Protein AF-U4UFH9-F1 (afdb_monomer)

Mean predicted aligned error: 17.66 Å

Sequence (196 aa):
MSTKTNSIDARQELADLVKRKAEIGETLANLERQIYAFEGSYLEDTQLYGNIIRGWDRYLSSNKTTNSKADKRNRKFKEAERLFSKSSITSMAAVSGIVDQTQDKKEEQELLKKYETNSDKKIEVLQKFMIEQKQELKEFDMKLVLELDRKVTNQQDILEQAGVPGFYRTSNPLEIKVQMHLLDFLLRLSQMQMPV

pLDDT: mean 78.97, std 15.92, range [44.03, 97.0]

Structure (mmCIF, N/CA/C/O backbone):
data_AF-U4UFH9-F1
#
_entry.id   AF-U4UFH9-F1
#
loop_
_atom_site.group_PDB
_atom_site.id
_atom_site.type_symbol
_atom_site.label_atom_id
_atom_site.label_alt_id
_atom_site.label_comp_id
_atom_site.label_asym_id
_atom_site.label_entity_id
_atom_site.label_seq_id
_atom_site.pdbx_PDB_ins_code
_atom_site.Cartn_x
_atom_site.Cartn_y
_atom_site.Cartn_z
_atom_site.occupancy
_atom_site.B_iso_or_equiv
_atom_site.auth_seq_id
_atom_site.auth_comp_id
_atom_site.auth_asym_id
_atom_site.auth_atom_id
_atom_site.pdbx_PDB_model_num
ATOM 1 N N . MET A 1 1 ? -18.199 9.042 52.044 1.00 45.31 1 MET A N 1
ATOM 2 C CA . MET A 1 1 ? -18.542 9.883 50.872 1.00 45.31 1 MET A CA 1
ATOM 3 C C . MET A 1 1 ? -17.550 9.732 49.699 1.00 45.31 1 MET A C 1
ATOM 5 O O . MET A 1 1 ? -17.465 10.630 48.878 1.00 45.31 1 MET A O 1
ATOM 9 N N . SER A 1 2 ? -16.844 8.598 49.547 1.00 52.72 2 SER A N 1
ATOM 10 C CA . SER A 1 2 ? -15.715 8.491 48.594 1.00 52.72 2 SER A CA 1
ATOM 11 C C . SER A 1 2 ? -16.058 7.937 47.200 1.00 52.72 2 SER A C 1
ATOM 13 O O . SER A 1 2 ? -15.210 7.936 46.320 1.00 52.72 2 SER A O 1
ATOM 15 N N . THR A 1 3 ? -17.277 7.436 46.981 1.00 51.19 3 THR A N 1
ATOM 16 C CA . THR A 1 3 ? -17.655 6.737 45.736 1.00 51.19 3 THR A CA 1
ATOM 17 C C . THR A 1 3 ? -18.202 7.661 44.645 1.00 51.19 3 THR A C 1
ATOM 19 O O . THR A 1 3 ? -18.139 7.323 43.467 1.00 51.19 3 THR A O 1
ATOM 22 N N . LYS A 1 4 ? -18.712 8.848 45.005 1.00 51.06 4 LYS A N 1
ATOM 23 C CA . LYS A 1 4 ? -19.277 9.799 44.031 1.00 51.06 4 LYS A CA 1
ATOM 24 C C . LYS A 1 4 ? -18.205 10.475 43.173 1.00 51.06 4 LYS A C 1
ATOM 26 O O . LYS A 1 4 ? -18.443 10.669 41.987 1.00 51.06 4 LYS A O 1
ATOM 31 N N . THR A 1 5 ? -17.034 10.775 43.731 1.00 54.56 5 THR A N 1
ATOM 32 C CA . THR A 1 5 ? -15.923 11.425 43.015 1.00 54.56 5 THR A CA 1
ATOM 33 C C . THR A 1 5 ? -15.330 10.524 41.928 1.00 54.56 5 THR A C 1
ATOM 35 O O . THR A 1 5 ? -15.257 10.959 40.785 1.00 54.56 5 THR A O 1
ATOM 38 N N . ASN A 1 6 ? -15.062 9.243 42.219 1.00 56.78 6 ASN A N 1
ATOM 39 C CA . ASN A 1 6 ? -14.589 8.278 41.208 1.00 56.78 6 ASN A CA 1
ATOM 40 C C . ASN A 1 6 ? -15.608 8.037 40.080 1.00 56.78 6 ASN A C 1
ATOM 42 O O . ASN A 1 6 ? -15.231 7.795 38.939 1.00 56.78 6 ASN A O 1
ATOM 46 N N . SER A 1 7 ? -16.911 8.108 40.377 1.00 54.97 7 SER A N 1
ATOM 47 C CA . SER A 1 7 ? -17.955 7.913 39.359 1.00 54.97 7 SER A CA 1
ATOM 48 C C . SER A 1 7 ? -18.086 9.085 38.380 1.00 54.97 7 SER A C 1
ATOM 50 O O . SER A 1 7 ? -18.519 8.889 37.247 1.00 54.97 7 SER A O 1
ATOM 52 N N . ILE A 1 8 ? -17.743 10.300 38.821 1.00 62.34 8 ILE A N 1
ATOM 53 C CA . ILE A 1 8 ? -17.760 11.505 37.983 1.00 62.34 8 ILE A CA 1
ATOM 54 C C . ILE A 1 8 ? -16.547 11.489 37.050 1.00 62.34 8 ILE A C 1
ATOM 56 O O . ILE A 1 8 ? -16.702 11.770 35.866 1.00 62.34 8 ILE A O 1
ATOM 60 N N . ASP A 1 9 ? -15.391 11.065 37.563 1.00 72.12 9 ASP A N 1
ATOM 61 C CA . ASP A 1 9 ? -14.153 10.912 36.793 1.00 72.12 9 ASP A CA 1
ATOM 62 C C . ASP A 1 9 ? -14.314 9.874 35.666 1.00 72.12 9 ASP A C 1
ATOM 64 O O . ASP A 1 9 ? -14.110 1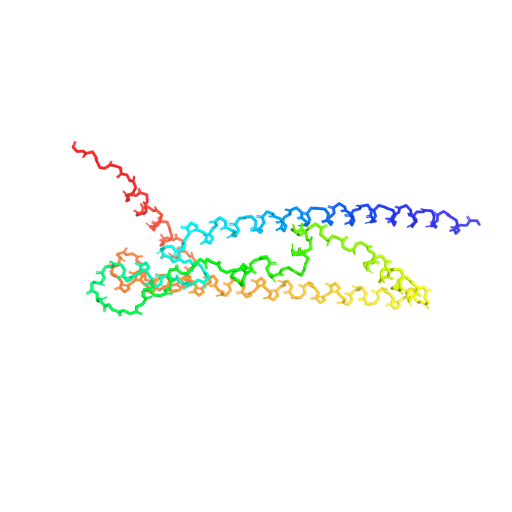0.178 34.495 1.00 72.12 9 ASP A O 1
ATOM 68 N N . ALA A 1 10 ? -14.878 8.699 35.979 1.00 73.56 10 ALA A N 1
ATOM 69 C CA . ALA A 1 10 ? -15.166 7.663 34.982 1.00 73.56 10 ALA A CA 1
ATOM 70 C C . ALA A 1 10 ? -16.202 8.090 33.920 1.00 73.56 10 ALA A C 1
ATOM 72 O O . ALA A 1 10 ? -16.158 7.632 32.779 1.00 73.56 10 ALA A O 1
ATOM 73 N N . ARG A 1 11 ? -17.162 8.960 34.272 1.00 73.06 11 ARG A N 1
ATOM 74 C CA . ARG A 1 11 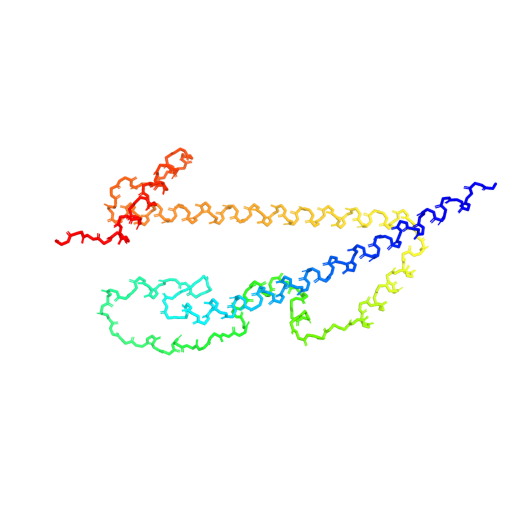? -18.133 9.514 33.308 1.00 73.06 11 ARG A CA 1
ATOM 75 C C . ARG A 1 11 ? -17.487 10.529 32.372 1.00 73.06 11 ARG A C 1
ATOM 77 O O . ARG A 1 11 ? -17.844 10.554 31.197 1.00 73.06 11 ARG A O 1
ATOM 84 N N . GLN A 1 12 ? -16.572 11.347 32.888 1.00 77.25 12 GLN A N 1
ATOM 85 C CA . GLN A 1 12 ? -15.826 12.312 32.088 1.00 77.25 12 GLN A CA 1
ATOM 86 C C . GLN A 1 12 ? -14.854 11.597 31.145 1.00 77.25 12 GLN A C 1
ATOM 88 O O . GLN A 1 12 ? -14.869 11.863 29.947 1.00 77.25 12 GLN A O 1
ATOM 93 N N . GLU A 1 13 ? -14.107 10.615 31.651 1.00 77.69 13 GLU A N 1
ATOM 94 C CA . GLU A 1 13 ? -13.218 9.776 30.843 1.00 77.69 13 GLU A CA 1
ATOM 95 C C . GLU A 1 13 ? -13.993 9.045 29.738 1.00 77.69 13 GLU A C 1
ATOM 97 O O . GLU A 1 13 ? -13.581 9.038 28.578 1.00 77.69 13 GLU A O 1
ATOM 102 N N . LEU A 1 14 ? -15.171 8.493 30.054 1.00 71.81 14 LEU A N 1
ATOM 103 C CA . LEU A 1 14 ? -16.033 7.872 29.050 1.00 71.81 14 LEU A CA 1
ATOM 104 C C . LEU A 1 14 ? -16.498 8.877 27.986 1.00 71.81 14 LEU A C 1
ATOM 106 O O . LEU A 1 14 ? -16.532 8.533 26.806 1.00 71.81 14 LEU A O 1
ATOM 110 N N . ALA A 1 15 ? -16.848 10.105 28.375 1.00 79.31 15 ALA A N 1
ATOM 111 C CA . ALA A 1 15 ? -17.239 11.148 27.430 1.00 79.31 15 ALA A CA 1
ATOM 112 C C . ALA A 1 15 ? -16.083 11.518 26.484 1.00 79.31 15 ALA A C 1
ATOM 114 O O . ALA A 1 15 ? -16.295 11.638 25.274 1.00 79.31 15 ALA A O 1
ATOM 115 N N . ASP A 1 16 ? -14.863 11.615 27.009 1.00 82.88 16 ASP A N 1
ATOM 116 C CA . ASP A 1 16 ? -13.664 11.897 26.219 1.00 82.88 16 ASP A CA 1
ATOM 117 C C . ASP A 1 16 ? -13.326 10.733 25.272 1.00 82.88 16 ASP A C 1
ATOM 119 O O . ASP A 1 16 ? -13.009 10.956 24.100 1.00 82.88 16 ASP A O 1
ATOM 123 N N . LEU A 1 17 ? -13.478 9.483 25.726 1.00 80.25 17 LEU A N 1
ATOM 124 C CA . LEU A 1 17 ? -13.317 8.289 24.888 1.00 80.25 17 LEU A CA 1
ATOM 125 C C . LEU A 1 17 ? -14.363 8.218 23.770 1.00 80.25 17 LEU A C 1
ATOM 127 O O . LEU A 1 17 ? -14.018 7.896 22.633 1.00 80.25 17 LEU A O 1
ATOM 131 N N . VAL A 1 18 ? -15.626 8.548 24.053 1.00 81.81 18 VAL A N 1
ATOM 132 C CA . VAL A 1 18 ? -16.697 8.600 23.042 1.00 81.81 18 VAL A CA 1
ATOM 133 C C . VAL A 1 18 ? -16.413 9.688 22.010 1.00 81.81 18 VAL A C 1
ATOM 135 O O . VAL A 1 18 ? -16.551 9.445 20.810 1.00 81.81 18 VAL A O 1
ATOM 138 N N . LYS A 1 19 ? -15.962 10.865 22.452 1.00 86.56 19 LYS A N 1
ATOM 139 C CA . LYS A 1 19 ? -15.563 11.950 21.553 1.00 86.56 19 LYS A CA 1
ATOM 140 C C . LYS A 1 19 ? -14.402 11.522 20.654 1.00 86.56 19 LYS A C 1
ATOM 142 O O . LYS A 1 19 ? -14.484 11.673 19.438 1.00 86.56 19 LYS A O 1
ATOM 147 N N . ARG A 1 20 ? -13.367 10.902 21.226 1.00 85.56 20 ARG A N 1
ATOM 148 C CA . ARG A 1 20 ? -12.211 10.406 20.467 1.00 85.56 20 ARG A CA 1
ATOM 149 C C . ARG A 1 20 ? -12.593 9.292 19.488 1.00 85.56 20 ARG A C 1
ATOM 151 O O . ARG A 1 20 ? -12.091 9.273 18.370 1.00 85.56 20 ARG A O 1
ATOM 158 N N . LYS A 1 21 ? -13.506 8.389 19.868 1.00 84.94 21 LYS A N 1
ATOM 159 C CA . LYS A 1 21 ? -14.073 7.367 18.967 1.00 84.94 21 LYS A CA 1
ATOM 160 C C . LYS A 1 21 ? -14.768 8.024 17.771 1.00 84.94 21 LYS A C 1
ATOM 162 O O . LYS A 1 21 ? -14.568 7.576 16.646 1.00 84.94 21 LYS A O 1
ATOM 167 N N . ALA A 1 22 ? -15.547 9.083 18.000 1.00 81.62 22 ALA A N 1
ATOM 168 C CA . ALA A 1 22 ? -16.223 9.817 16.930 1.00 81.62 22 ALA A CA 1
ATOM 169 C C . ALA A 1 22 ? -15.226 10.495 15.972 1.00 81.62 22 ALA A C 1
ATOM 171 O O . ALA A 1 22 ? -15.347 10.337 14.760 1.00 81.62 22 ALA A O 1
ATOM 172 N N . GLU A 1 23 ? -14.201 11.167 16.506 1.00 89.25 23 GLU A N 1
ATOM 173 C CA . GLU A 1 23 ? -13.131 11.797 15.714 1.00 89.25 23 GLU A CA 1
ATOM 174 C C . GLU A 1 23 ? -12.362 10.766 14.866 1.00 89.25 23 GLU A C 1
ATOM 176 O O . GLU A 1 23 ? -12.107 10.974 13.677 1.00 89.25 23 GLU A O 1
ATOM 181 N N . ILE A 1 24 ? -12.026 9.610 15.448 1.00 89.38 24 ILE A N 1
ATOM 182 C CA . ILE A 1 24 ? -11.356 8.523 14.722 1.00 89.38 24 ILE A CA 1
ATOM 183 C C . ILE A 1 24 ? -12.276 7.943 13.639 1.00 89.38 24 ILE A C 1
ATOM 185 O O . ILE A 1 24 ? -11.825 7.704 12.523 1.00 89.38 24 ILE A O 1
ATOM 189 N N . GLY A 1 25 ? -13.568 7.768 13.923 1.00 86.75 25 GLY A N 1
ATOM 190 C CA . GLY A 1 25 ? -14.540 7.306 12.929 1.00 86.75 25 GLY A CA 1
ATOM 191 C C . GLY A 1 25 ? -14.649 8.249 11.727 1.00 86.75 25 GLY A C 1
ATOM 192 O O . GLY A 1 25 ? -14.690 7.799 10.583 1.00 86.75 25 GLY A O 1
ATOM 193 N N . GLU A 1 26 ? -14.626 9.561 11.963 1.00 87.44 26 GLU A N 1
ATOM 194 C CA . GLU A 1 26 ? -14.647 10.558 10.890 1.00 87.44 26 GLU A CA 1
ATOM 195 C C . GLU A 1 26 ? -13.358 10.547 10.058 1.00 87.44 26 GLU A C 1
ATOM 197 O O . GLU A 1 26 ? -13.410 10.573 8.824 1.00 87.44 26 GLU A O 1
ATOM 202 N N . THR A 1 27 ? -12.194 10.469 10.710 1.00 91.69 27 THR A N 1
ATOM 203 C CA . THR A 1 27 ? -10.905 10.387 10.002 1.00 91.69 27 THR A CA 1
ATOM 204 C C . THR A 1 27 ? -10.790 9.108 9.174 1.00 91.69 27 THR A C 1
ATOM 206 O O . THR A 1 27 ? -10.367 9.182 8.019 1.00 91.69 27 THR A O 1
ATOM 209 N N . LEU A 1 28 ? -11.247 7.966 9.697 1.00 88.62 28 LEU A N 1
ATOM 210 C CA . LEU A 1 28 ? -11.326 6.705 8.956 1.00 88.62 28 LEU A CA 1
ATOM 211 C C . LEU A 1 28 ? -12.206 6.848 7.709 1.00 88.62 28 LEU A C 1
ATOM 213 O O . LEU A 1 28 ? -11.745 6.572 6.604 1.00 88.62 28 LEU A O 1
ATOM 217 N N . ALA A 1 29 ? -13.428 7.365 7.858 1.00 87.19 29 ALA A N 1
ATOM 218 C CA . ALA A 1 29 ? -14.343 7.541 6.732 1.00 87.19 29 ALA A CA 1
ATOM 219 C C . ALA A 1 29 ? -13.774 8.487 5.655 1.00 87.19 29 ALA A C 1
ATOM 221 O O . ALA A 1 29 ? -13.992 8.288 4.458 1.00 87.19 29 ALA A O 1
ATOM 222 N N . ASN A 1 30 ? -13.025 9.519 6.059 1.00 90.69 30 ASN A N 1
ATOM 223 C CA . ASN A 1 30 ? -12.325 10.410 5.133 1.00 90.69 30 ASN A CA 1
ATOM 224 C C . ASN A 1 30 ? -11.230 9.681 4.344 1.00 90.69 30 ASN A C 1
ATOM 226 O O . ASN A 1 30 ? -11.158 9.841 3.125 1.00 90.69 30 ASN A O 1
ATOM 230 N N . LEU A 1 31 ? -10.404 8.873 5.012 1.00 94.38 31 LEU A N 1
ATOM 231 C CA . LEU A 1 31 ? -9.356 8.086 4.357 1.00 94.38 31 LEU A CA 1
ATOM 232 C C . LEU A 1 31 ? -9.943 7.054 3.393 1.00 94.38 31 LEU A C 1
ATOM 234 O O . LEU A 1 31 ? -9.470 6.929 2.269 1.00 94.38 31 LEU A O 1
ATOM 238 N N . GLU A 1 32 ? -11.010 6.365 3.784 1.00 91.44 32 GLU A N 1
ATOM 239 C CA . GLU A 1 32 ? -11.682 5.383 2.928 1.00 91.44 32 GLU A CA 1
ATOM 240 C C . GLU A 1 32 ? -12.248 6.014 1.653 1.00 91.44 32 GLU A C 1
ATOM 242 O O . GLU A 1 32 ? -12.088 5.456 0.565 1.00 91.44 32 GLU A O 1
ATOM 247 N N . ARG A 1 33 ? -12.840 7.213 1.753 1.00 92.81 33 ARG A N 1
ATOM 248 C CA . ARG A 1 33 ? -13.272 7.986 0.578 1.00 92.81 33 ARG A CA 1
ATOM 249 C C . ARG A 1 33 ? -12.102 8.361 -0.330 1.00 92.81 33 ARG A C 1
ATOM 251 O O . ARG A 1 33 ? -12.232 8.281 -1.551 1.00 92.81 33 ARG A O 1
ATOM 258 N N . GLN A 1 34 ? -10.970 8.760 0.248 1.00 96.31 34 GLN A N 1
ATOM 259 C CA . GLN A 1 34 ? -9.769 9.096 -0.520 1.00 96.31 34 GLN A CA 1
ATOM 260 C C . GLN A 1 34 ? -9.192 7.873 -1.234 1.00 96.31 34 GLN A C 1
ATOM 262 O O . GLN A 1 34 ? -8.900 7.958 -2.424 1.00 96.31 34 GLN A O 1
ATOM 267 N N . ILE A 1 35 ? -9.077 6.732 -0.546 1.00 95.44 35 ILE A N 1
ATOM 268 C CA . ILE A 1 35 ? -8.617 5.467 -1.136 1.00 95.44 35 ILE A CA 1
ATOM 269 C C . ILE A 1 35 ? -9.506 5.096 -2.323 1.00 95.44 35 ILE A C 1
ATOM 271 O O . ILE A 1 35 ? -8.993 4.846 -3.411 1.00 95.44 35 ILE A O 1
ATOM 275 N N . TYR A 1 36 ? -10.828 5.149 -2.153 1.00 94.31 36 TYR A N 1
ATOM 276 C CA . TYR A 1 36 ? -11.769 4.854 -3.230 1.00 94.31 36 TYR A CA 1
ATOM 277 C C . TYR A 1 36 ? -11.589 5.786 -4.440 1.00 94.31 36 TYR A C 1
ATOM 279 O O . TYR A 1 36 ? -11.595 5.337 -5.591 1.00 94.31 36 TYR A O 1
ATOM 287 N N . ALA A 1 37 ? -11.393 7.086 -4.209 1.00 93.50 37 ALA A N 1
ATOM 288 C CA . ALA A 1 37 ? -11.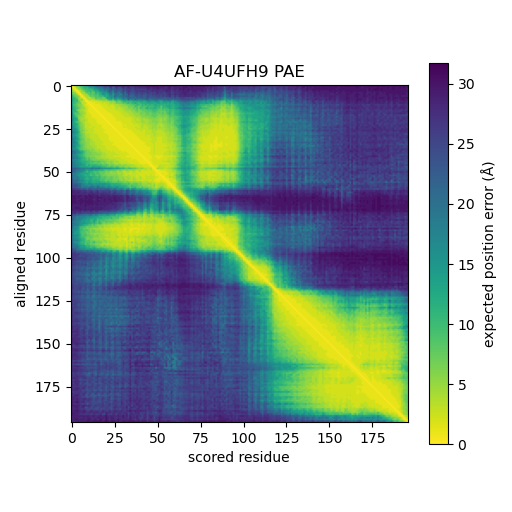141 8.046 -5.282 1.00 93.50 37 ALA A CA 1
ATOM 289 C C . ALA A 1 37 ? -9.817 7.758 -6.014 1.00 93.50 37 ALA A C 1
ATOM 291 O O . ALA A 1 37 ? -9.804 7.658 -7.244 1.00 93.50 37 ALA A O 1
ATOM 292 N N . PHE A 1 38 ? -8.724 7.556 -5.272 1.00 97.00 38 PHE A N 1
ATOM 293 C CA . PHE A 1 38 ? -7.404 7.277 -5.843 1.00 97.00 38 PHE A CA 1
ATOM 294 C C . PHE A 1 38 ? -7.355 5.954 -6.599 1.00 97.00 38 PHE A C 1
ATOM 296 O O . PHE A 1 38 ? -6.781 5.900 -7.684 1.00 97.00 38 PHE A O 1
ATOM 303 N N . GLU A 1 39 ? -7.995 4.905 -6.082 1.00 94.38 39 GLU A N 1
ATOM 304 C CA . GLU A 1 39 ? -8.122 3.637 -6.800 1.00 94.38 39 GLU A CA 1
ATOM 305 C C . GLU A 1 39 ? -8.824 3.810 -8.145 1.00 94.38 39 GLU A C 1
ATOM 307 O O . GLU A 1 39 ? -8.429 3.179 -9.121 1.00 94.38 39 GLU A O 1
ATOM 312 N N . GLY A 1 40 ? -9.844 4.672 -8.205 1.00 91.44 40 GLY A N 1
ATOM 313 C CA . GLY A 1 40 ? -10.564 4.957 -9.443 1.00 91.44 40 GLY A CA 1
ATOM 314 C C . GLY A 1 40 ? -9.640 5.551 -10.500 1.00 91.44 40 GLY A C 1
ATOM 315 O O . GLY A 1 40 ? -9.510 4.975 -11.578 1.00 91.44 40 GLY A O 1
ATOM 316 N N . SER A 1 41 ? -8.951 6.643 -10.149 1.00 93.38 41 SER A N 1
ATOM 317 C CA . SER A 1 41 ? -7.980 7.298 -11.040 1.00 93.38 41 SER A CA 1
ATOM 318 C C . SER A 1 41 ? -6.885 6.325 -11.464 1.00 93.38 41 SER A C 1
ATOM 320 O O . SER A 1 41 ? -6.636 6.146 -12.649 1.00 93.38 41 SER A O 1
ATOM 322 N N . TYR A 1 42 ? -6.282 5.614 -10.508 1.00 94.75 42 TYR A N 1
ATOM 323 C CA . TYR A 1 42 ? -5.195 4.689 -10.798 1.00 94.75 42 TYR A CA 1
ATOM 324 C C . TYR A 1 42 ? -5.621 3.580 -11.766 1.00 94.75 42 TYR A C 1
ATOM 326 O O . TYR A 1 42 ? -4.903 3.296 -12.724 1.00 94.75 42 TYR A O 1
ATOM 334 N N . LEU A 1 43 ? -6.777 2.943 -11.550 1.00 92.06 43 LEU A N 1
ATOM 335 C CA . LEU A 1 43 ? -7.253 1.866 -12.423 1.00 92.06 43 LEU A CA 1
ATOM 336 C C . LEU A 1 43 ? -7.637 2.365 -13.819 1.00 92.06 43 LEU A C 1
ATOM 338 O O . LEU A 1 43 ? -7.430 1.633 -14.789 1.00 92.06 43 LEU A O 1
ATOM 342 N N . GLU A 1 44 ? -8.169 3.582 -13.921 1.00 89.81 44 GLU A N 1
ATOM 343 C CA . GLU A 1 44 ? -8.497 4.229 -15.192 1.00 89.81 44 GLU A CA 1
ATOM 344 C C . GLU A 1 44 ? -7.230 4.568 -15.990 1.00 89.81 44 GLU A C 1
ATOM 346 O O . GLU A 1 44 ? -7.080 4.118 -17.131 1.00 89.81 44 GLU A O 1
ATOM 351 N N . ASP A 1 45 ? -6.271 5.249 -15.361 1.00 89.12 45 ASP A N 1
ATOM 352 C CA . ASP A 1 45 ? -5.040 5.731 -15.997 1.00 89.12 45 ASP A CA 1
ATOM 353 C C . ASP A 1 45 ? -4.114 4.582 -16.426 1.00 89.12 45 ASP A C 1
ATOM 355 O O . ASP A 1 45 ? -3.444 4.632 -17.462 1.00 89.12 45 ASP A O 1
ATOM 359 N N . THR A 1 46 ? -4.082 3.501 -15.644 1.00 87.81 46 THR A N 1
ATOM 360 C CA . THR A 1 46 ? -3.155 2.378 -15.862 1.00 87.81 46 THR A CA 1
ATOM 361 C C . THR A 1 46 ? -3.738 1.232 -16.687 1.00 87.81 46 THR A C 1
ATOM 363 O O . THR A 1 46 ? -3.032 0.262 -16.983 1.00 87.81 46 THR A O 1
ATOM 366 N N . GLN A 1 47 ? -5.001 1.326 -17.124 1.00 83.94 47 GLN A N 1
ATOM 367 C CA . GLN A 1 47 ? -5.690 0.243 -17.840 1.00 83.94 47 GLN A CA 1
ATOM 368 C C . GLN A 1 47 ? -4.918 -0.234 -19.085 1.00 83.94 47 GLN A C 1
ATOM 370 O O . GLN A 1 47 ? -4.970 -1.416 -19.443 1.00 83.94 47 GLN A O 1
ATOM 375 N N . LEU A 1 48 ? -4.213 0.676 -19.763 1.00 79.12 48 LEU A N 1
ATOM 376 C CA . LEU A 1 48 ? -3.566 0.395 -21.042 1.00 79.12 48 LEU A CA 1
ATOM 377 C C . LEU A 1 48 ? -2.209 -0.306 -20.911 1.00 79.12 48 LEU A C 1
ATOM 379 O O . LEU A 1 48 ? -1.894 -1.157 -21.741 1.00 79.12 48 LEU A O 1
ATOM 383 N N . TYR A 1 49 ? -1.424 -0.002 -19.886 1.00 78.06 49 TYR A N 1
ATOM 384 C CA . TYR A 1 49 ? -0.035 -0.467 -19.801 1.00 78.06 49 TYR A CA 1
ATOM 385 C C . TYR A 1 49 ? 0.121 -1.691 -18.888 1.00 78.06 49 TYR A C 1
ATOM 387 O O . TYR A 1 49 ? 1.081 -2.446 -19.022 1.00 78.06 49 TYR A O 1
ATOM 395 N N . GLY A 1 50 ? -0.870 -1.951 -18.033 1.00 84.25 50 GLY A N 1
ATOM 396 C CA . GLY A 1 50 ? -0.796 -2.947 -16.967 1.00 84.25 50 GLY A CA 1
ATOM 397 C C . GLY A 1 50 ? -0.763 -2.262 -15.605 1.00 84.25 50 GLY A C 1
ATOM 398 O O . GLY A 1 50 ? -0.474 -1.072 -15.511 1.00 84.25 50 GLY A O 1
ATOM 399 N N . ASN A 1 51 ? -1.122 -2.997 -14.556 1.00 88.88 51 ASN A N 1
ATOM 400 C CA . ASN A 1 51 ? -1.159 -2.473 -13.192 1.00 88.88 51 ASN A CA 1
ATOM 401 C C . ASN A 1 51 ? -1.085 -3.589 -12.152 1.00 88.88 51 ASN A C 1
ATOM 403 O O . ASN A 1 51 ? -1.064 -4.773 -12.487 1.00 88.88 51 ASN A O 1
ATOM 407 N N . ILE A 1 52 ? -1.064 -3.215 -10.873 1.00 88.75 52 ILE A N 1
ATOM 408 C CA . ILE A 1 52 ? -0.943 -4.175 -9.770 1.00 88.75 52 ILE A CA 1
ATOM 409 C C . ILE A 1 52 ? -2.091 -5.196 -9.703 1.00 88.75 52 ILE A C 1
ATOM 411 O O . ILE A 1 52 ? -1.881 -6.303 -9.220 1.00 88.75 52 ILE A O 1
ATOM 415 N N . ILE A 1 53 ? -3.275 -4.863 -10.231 1.00 88.12 53 ILE A N 1
ATOM 416 C CA . ILE A 1 53 ? -4.447 -5.748 -10.204 1.00 88.12 53 ILE A CA 1
ATOM 417 C C . ILE A 1 53 ? -4.438 -6.737 -11.374 1.00 88.12 53 ILE A C 1
ATOM 419 O O . ILE A 1 53 ? -4.770 -7.908 -11.202 1.00 88.12 53 ILE A O 1
ATOM 423 N N . ARG A 1 54 ? -4.071 -6.281 -12.577 1.00 85.25 54 ARG A N 1
ATOM 424 C CA . ARG A 1 54 ? -4.134 -7.084 -13.814 1.00 85.25 54 ARG A CA 1
ATOM 425 C C . ARG A 1 54 ? -2.786 -7.651 -14.266 1.00 85.25 54 ARG A C 1
ATOM 427 O O . ARG A 1 54 ? -2.765 -8.471 -15.179 1.00 85.25 54 ARG A O 1
ATOM 434 N N . GLY A 1 55 ? -1.688 -7.237 -13.639 1.00 84.56 55 GLY A N 1
ATOM 435 C CA . GLY A 1 55 ? -0.324 -7.596 -14.020 1.00 84.56 55 GLY A CA 1
ATOM 436 C C . GLY A 1 55 ? 0.284 -6.673 -15.081 1.00 84.56 55 GLY A C 1
ATOM 437 O O . GLY A 1 55 ? -0.376 -5.789 -15.633 1.00 84.56 55 GLY A O 1
ATOM 438 N N . TRP A 1 56 ? 1.572 -6.897 -15.362 1.00 86.12 56 TRP A N 1
ATOM 439 C CA . TRP A 1 56 ? 2.399 -6.089 -16.274 1.00 86.12 56 TRP A CA 1
ATOM 440 C C . TRP A 1 56 ? 2.759 -6.819 -17.575 1.00 86.12 56 TRP A C 1
ATOM 442 O O . TRP A 1 56 ? 3.569 -6.329 -18.358 1.00 86.12 56 TRP A O 1
ATOM 452 N N . ASP A 1 57 ? 2.147 -7.975 -17.851 1.00 75.94 57 ASP A N 1
ATOM 453 C CA . ASP A 1 57 ? 2.450 -8.782 -19.042 1.00 75.94 57 ASP A CA 1
ATOM 454 C C . ASP A 1 57 ? 2.282 -7.986 -20.344 1.00 75.94 57 ASP A C 1
ATOM 456 O O . ASP A 1 57 ? 3.017 -8.184 -21.311 1.00 75.94 57 ASP A O 1
ATOM 460 N N . ARG A 1 58 ? 1.339 -7.035 -20.368 1.00 71.62 58 ARG A N 1
ATOM 461 C CA . ARG A 1 58 ? 1.088 -6.167 -21.525 1.00 71.62 58 ARG A CA 1
ATOM 462 C C . ARG A 1 58 ? 2.223 -5.173 -21.774 1.00 71.62 58 ARG A C 1
ATOM 464 O O . ARG A 1 58 ? 2.581 -4.973 -22.932 1.00 71.62 58 ARG A O 1
ATOM 471 N N . TYR A 1 59 ? 2.817 -4.625 -20.715 1.00 72.62 59 TYR A N 1
ATOM 472 C CA . TYR A 1 59 ? 4.013 -3.790 -20.808 1.00 72.62 59 TYR A CA 1
ATOM 473 C C . TYR A 1 59 ? 5.183 -4.578 -21.419 1.00 72.62 59 TYR A C 1
ATOM 475 O O . TYR A 1 59 ? 5.846 -4.099 -22.335 1.00 72.62 59 TYR A O 1
ATOM 483 N N . LEU A 1 60 ? 5.367 -5.836 -20.999 1.00 68.12 60 LEU A N 1
ATOM 484 C CA . LEU A 1 60 ? 6.429 -6.721 -21.504 1.00 68.12 60 LEU A CA 1
ATOM 485 C C . LEU A 1 60 ? 6.197 -7.193 -22.951 1.00 68.12 60 LEU A C 1
ATOM 487 O O . LEU A 1 60 ? 7.146 -7.468 -23.685 1.00 68.12 60 LEU A O 1
ATOM 491 N N . SER A 1 61 ? 4.934 -7.293 -23.370 1.00 64.38 61 SER A N 1
ATOM 492 C CA . SER A 1 61 ? 4.546 -7.810 -24.690 1.00 64.38 61 SER A CA 1
ATOM 493 C C . SER A 1 61 ? 4.580 -6.756 -25.800 1.00 64.38 61 SER A C 1
ATOM 495 O O . SER A 1 61 ? 4.582 -7.124 -26.974 1.00 64.38 61 SER A O 1
ATOM 497 N N . SER A 1 62 ? 4.632 -5.461 -25.461 1.00 58.34 62 SER A N 1
ATOM 498 C CA . SER A 1 62 ? 4.585 -4.352 -26.431 1.00 58.34 62 SER A CA 1
ATOM 499 C C . SER A 1 62 ? 5.708 -4.386 -27.481 1.00 58.34 62 SER A C 1
ATOM 501 O O . SER A 1 62 ? 5.548 -3.799 -28.547 1.00 58.34 62 SER A O 1
ATOM 503 N N . ASN A 1 63 ? 6.809 -5.106 -27.228 1.00 57.00 63 ASN A N 1
ATOM 504 C CA . ASN A 1 63 ? 7.937 -5.235 -28.161 1.00 57.00 63 ASN A CA 1
ATOM 505 C C . ASN A 1 63 ? 7.917 -6.513 -29.022 1.00 57.00 63 ASN A C 1
ATOM 507 O O . ASN A 1 63 ? 8.801 -6.685 -29.861 1.00 57.00 63 ASN A O 1
ATOM 511 N N . LYS A 1 64 ? 6.943 -7.421 -28.857 1.00 56.91 64 LYS A N 1
ATOM 512 C CA . LYS A 1 64 ? 6.820 -8.625 -29.698 1.00 56.91 64 LYS A CA 1
ATOM 513 C C . LYS A 1 64 ? 5.565 -8.541 -30.557 1.00 56.91 64 LYS A C 1
ATOM 515 O O . LYS A 1 64 ? 4.452 -8.775 -30.093 1.00 56.91 64 LYS A O 1
ATOM 520 N N . THR A 1 65 ? 5.760 -8.257 -31.841 1.00 53.22 65 THR A N 1
ATOM 521 C CA . THR A 1 65 ? 4.747 -8.388 -32.892 1.00 53.22 65 THR A CA 1
ATOM 522 C C . THR A 1 65 ? 4.311 -9.848 -33.023 1.00 53.22 65 THR A C 1
ATOM 524 O O . THR A 1 65 ? 4.836 -10.606 -33.831 1.00 53.22 65 THR A O 1
ATOM 527 N N . THR A 1 66 ? 3.315 -10.268 -32.245 1.00 45.06 66 THR A N 1
ATOM 528 C CA . THR A 1 66 ? 2.548 -11.476 -32.566 1.00 45.06 66 THR A CA 1
ATOM 529 C C . THR A 1 66 ? 1.064 -11.208 -32.409 1.00 45.06 66 THR A C 1
ATOM 531 O O . THR A 1 66 ? 0.570 -10.694 -31.409 1.00 45.06 66 THR A O 1
ATOM 534 N N . ASN A 1 67 ? 0.382 -11.489 -33.505 1.00 47.84 67 ASN A N 1
ATOM 535 C CA . ASN A 1 67 ? -0.991 -11.146 -33.771 1.00 47.84 67 ASN A CA 1
ATOM 536 C C . ASN A 1 67 ? -1.939 -12.147 -33.086 1.00 47.84 67 ASN A C 1
ATOM 538 O O . ASN A 1 67 ? -1.608 -13.321 -32.945 1.00 47.84 67 ASN A O 1
ATOM 542 N N . SER A 1 68 ? -3.173 -11.689 -32.853 1.00 54.44 68 SER A N 1
ATOM 543 C CA . SER A 1 68 ? -4.417 -12.475 -32.743 1.00 54.44 68 SER A CA 1
ATOM 544 C C . SER A 1 68 ? -4.922 -12.940 -31.359 1.00 54.44 68 SER A C 1
ATOM 546 O O . SER A 1 68 ? -4.380 -13.824 -30.707 1.00 54.44 68 SER A O 1
ATOM 548 N N . LYS A 1 69 ? -6.126 -12.426 -31.035 1.00 46.34 69 LYS A N 1
ATOM 549 C CA . LYS A 1 69 ? -7.168 -12.928 -30.101 1.00 46.34 69 LYS A CA 1
ATOM 550 C C . LYS A 1 69 ? -7.148 -12.511 -28.622 1.00 46.34 69 LYS A C 1
ATOM 552 O O . LYS A 1 69 ? -8.054 -12.903 -27.891 1.00 46.34 69 LYS A O 1
ATOM 557 N N . ALA A 1 70 ? -6.241 -11.643 -28.179 1.00 50.25 70 ALA A N 1
ATOM 558 C CA . ALA A 1 70 ? -6.263 -11.114 -26.804 1.00 50.25 70 ALA A CA 1
ATOM 559 C C . ALA A 1 70 ? -7.106 -9.834 -26.605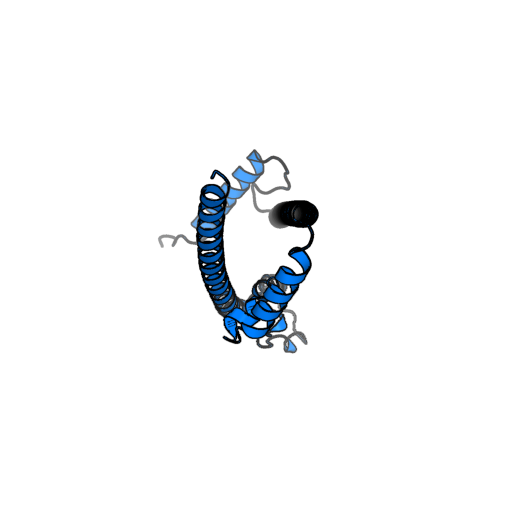 1.00 50.25 70 ALA A C 1
ATOM 561 O O . ALA A 1 70 ? -7.330 -9.434 -25.460 1.00 50.25 70 ALA A O 1
ATOM 562 N N . ASP A 1 71 ? -7.587 -9.222 -27.692 1.00 47.12 71 ASP A N 1
ATOM 563 C CA . ASP A 1 71 ? -8.111 -7.844 -27.724 1.00 47.12 71 ASP A CA 1
ATOM 564 C C . ASP A 1 71 ? -9.493 -7.644 -27.072 1.00 47.12 71 ASP A C 1
ATOM 566 O O . ASP A 1 71 ? -9.955 -6.527 -26.863 1.00 47.12 71 ASP A O 1
ATOM 570 N N . LYS A 1 72 ? -10.152 -8.723 -26.628 1.00 51.84 72 LYS A N 1
ATOM 571 C CA . LYS A 1 72 ? -11.401 -8.636 -25.842 1.00 51.84 72 LYS A CA 1
ATOM 572 C C . LYS A 1 72 ? -11.196 -8.140 -24.398 1.00 51.84 72 LYS A C 1
ATOM 574 O O . LYS A 1 72 ? -12.139 -8.155 -23.607 1.00 51.84 72 LYS A O 1
ATOM 579 N N . ARG A 1 73 ? -9.975 -7.740 -24.023 1.00 55.69 73 ARG A N 1
ATOM 580 C CA . ARG A 1 73 ? -9.582 -7.424 -22.638 1.00 55.69 73 ARG A CA 1
ATOM 581 C C . ARG A 1 73 ? -9.329 -5.946 -22.357 1.00 55.69 73 ARG A C 1
ATOM 583 O O . ARG A 1 73 ? -9.015 -5.617 -21.218 1.00 55.69 73 ARG A O 1
ATOM 590 N N . ASN A 1 74 ? -9.589 -5.046 -23.309 1.00 56.47 74 ASN A N 1
ATOM 591 C CA . ASN A 1 74 ? -9.680 -3.607 -23.027 1.00 56.47 74 ASN A CA 1
ATOM 592 C C . ASN A 1 74 ? -11.022 -3.256 -22.348 1.00 56.47 74 ASN A C 1
ATOM 594 O O . ASN A 1 74 ? -11.773 -2.379 -22.771 1.00 56.47 74 ASN A O 1
ATOM 598 N N . ARG A 1 75 ? -11.390 -4.048 -21.338 1.00 68.25 75 ARG A N 1
ATOM 599 C CA . ARG A 1 75 ? -12.645 -3.923 -20.609 1.00 68.25 75 ARG A CA 1
ATOM 600 C C . ARG A 1 75 ? -12.433 -2.856 -19.541 1.00 68.25 75 ARG A C 1
ATOM 602 O O . ARG A 1 75 ? -11.479 -2.979 -18.763 1.00 68.25 75 ARG A O 1
ATOM 609 N N . LYS A 1 76 ? -13.332 -1.861 -19.518 1.00 75.06 76 LYS A N 1
ATOM 610 C CA . LYS A 1 76 ? -13.446 -0.872 -18.434 1.00 75.06 76 LYS A CA 1
ATOM 611 C C . LYS A 1 76 ? -13.245 -1.570 -17.091 1.00 75.06 76 LYS A C 1
ATOM 613 O O . LYS A 1 76 ? -13.725 -2.704 -16.927 1.00 75.06 76 LYS A O 1
ATOM 618 N N . PHE A 1 77 ? -12.500 -0.942 -16.185 1.00 81.38 77 PHE A N 1
ATOM 619 C CA . PHE A 1 77 ? -12.274 -1.531 -14.874 1.00 81.38 77 PHE A CA 1
ATOM 620 C C . PHE A 1 77 ? -13.614 -1.811 -14.188 1.00 81.38 77 PHE A C 1
ATOM 622 O O . PHE A 1 77 ? -14.617 -1.125 -14.410 1.00 81.38 77 PHE A O 1
ATOM 629 N N . LYS A 1 78 ? -13.665 -2.906 -13.438 1.00 85.19 78 LYS A N 1
ATOM 630 C CA . LYS A 1 78 ? -14.869 -3.311 -12.714 1.00 85.19 78 LYS A CA 1
ATOM 631 C C . LYS A 1 78 ? -14.752 -2.853 -11.276 1.00 85.19 78 LYS A C 1
ATOM 633 O O . LYS A 1 78 ? -13.674 -2.910 -10.702 1.00 85.19 78 LYS A O 1
ATOM 638 N N . GLU A 1 79 ? -15.890 -2.589 -10.650 1.00 82.50 79 GLU A N 1
ATOM 639 C CA . GLU A 1 79 ? -15.970 -2.349 -9.204 1.00 82.50 79 GLU A CA 1
ATOM 640 C C . GLU A 1 79 ? -15.303 -3.471 -8.390 1.00 82.50 79 GLU A C 1
ATOM 642 O O . GLU A 1 79 ? -14.726 -3.264 -7.327 1.00 82.50 79 GLU A O 1
ATOM 647 N N . ALA A 1 80 ? -15.308 -4.689 -8.939 1.00 84.44 80 ALA A N 1
ATOM 648 C CA . ALA A 1 80 ? -14.670 -5.822 -8.306 1.00 84.44 80 ALA A CA 1
ATOM 649 C C . ALA A 1 80 ? -13.139 -5.695 -8.143 1.00 84.44 80 ALA A C 1
ATOM 651 O O . ALA A 1 80 ? -12.591 -6.412 -7.307 1.00 84.44 80 ALA A O 1
ATOM 652 N N . GLU A 1 81 ? -12.488 -4.823 -8.920 1.00 85.75 81 GLU A N 1
ATOM 653 C CA . GLU A 1 81 ? -11.031 -4.643 -9.021 1.00 85.75 81 GLU A CA 1
ATOM 654 C C . GLU A 1 81 ? -10.465 -3.619 -8.016 1.00 85.75 81 GLU A C 1
ATOM 656 O O . GLU A 1 81 ? -9.249 -3.473 -7.928 1.00 85.75 81 GLU A O 1
ATOM 661 N N . ARG A 1 82 ? -11.321 -2.954 -7.228 1.00 92.25 82 ARG A N 1
ATOM 662 C CA . ARG A 1 82 ? -10.946 -2.015 -6.154 1.00 92.25 82 ARG A CA 1
ATOM 663 C C . ARG A 1 82 ? -10.506 -2.745 -4.884 1.00 92.25 82 ARG A C 1
ATOM 665 O O . ARG A 1 82 ? -11.270 -2.880 -3.928 1.00 92.25 82 ARG A O 1
ATOM 672 N N . LEU A 1 83 ? -9.314 -3.331 -4.917 1.00 89.88 83 LEU A N 1
ATOM 673 C CA . LEU A 1 83 ? -8.823 -4.206 -3.852 1.00 89.88 83 LEU A CA 1
ATOM 674 C C . LEU A 1 83 ? -8.625 -3.478 -2.512 1.00 89.88 83 LEU A C 1
ATOM 676 O O . LEU A 1 83 ? -8.932 -4.059 -1.474 1.00 89.88 83 LEU A O 1
ATOM 680 N N . PHE A 1 84 ? -8.159 -2.228 -2.528 1.00 91.25 84 PHE A N 1
ATOM 681 C CA . PHE A 1 84 ? -7.889 -1.437 -1.324 1.00 91.25 84 PHE A CA 1
ATOM 682 C C . PHE A 1 84 ? -9.179 -0.921 -0.674 1.00 91.25 84 PHE A C 1
ATOM 684 O O . PHE A 1 84 ? -9.300 -0.949 0.546 1.00 91.25 84 PHE A O 1
ATOM 691 N N . SER A 1 85 ? -10.195 -0.528 -1.448 1.00 89.81 85 SER A N 1
ATOM 692 C CA . SER A 1 85 ? -11.519 -0.235 -0.873 1.00 89.81 85 SER A CA 1
ATOM 693 C C . SER A 1 85 ? -12.130 -1.493 -0.255 1.00 89.81 85 SER A C 1
ATOM 695 O O . SER A 1 85 ? -12.670 -1.461 0.845 1.00 89.81 85 SER A O 1
ATOM 697 N N . LYS A 1 86 ? -11.979 -2.644 -0.919 1.00 88.25 86 LYS A N 1
ATOM 698 C CA . LYS A 1 86 ? -12.508 -3.930 -0.443 1.00 88.25 86 LYS A CA 1
ATOM 699 C C . LYS A 1 86 ? -11.772 -4.533 0.748 1.00 88.25 86 LYS A C 1
ATOM 701 O O . LYS A 1 86 ? -12.306 -5.462 1.350 1.00 88.25 86 LYS A O 1
ATOM 706 N N . SER A 1 87 ? -10.576 -4.051 1.087 1.00 87.25 87 SER A N 1
ATOM 707 C CA . SER A 1 87 ? -9.899 -4.477 2.314 1.00 87.25 87 SER A CA 1
ATOM 708 C C . SER A 1 87 ? -10.512 -3.856 3.569 1.00 87.25 87 SER A C 1
ATOM 710 O O . SER A 1 87 ? -10.191 -4.305 4.664 1.00 87.25 87 SER A O 1
ATOM 712 N N . SER A 1 88 ? -11.405 -2.868 3.427 1.00 85.94 88 SER A N 1
ATOM 713 C CA . SER A 1 88 ? -12.198 -2.341 4.534 1.00 85.94 88 SER A CA 1
ATOM 714 C C . SER A 1 88 ? -13.686 -2.650 4.365 1.00 85.94 88 SER A C 1
ATOM 716 O O . SER A 1 88 ? -14.298 -2.341 3.342 1.00 85.94 88 SER A O 1
ATOM 718 N N . ILE A 1 89 ? -14.291 -3.213 5.412 1.00 85.50 89 ILE A N 1
ATOM 719 C CA . ILE A 1 89 ? -15.731 -3.507 5.466 1.00 85.50 89 ILE A CA 1
ATOM 720 C C . ILE A 1 89 ? -16.548 -2.201 5.466 1.00 85.50 89 ILE A C 1
ATOM 722 O O . ILE A 1 89 ? -17.638 -2.155 4.895 1.00 85.50 89 ILE A O 1
ATOM 726 N N . THR A 1 90 ? -16.011 -1.124 6.048 1.00 86.38 90 THR A N 1
ATOM 727 C CA . THR A 1 90 ? -16.688 0.177 6.173 1.00 86.38 90 THR A CA 1
ATOM 728 C C . THR A 1 90 ? -16.542 1.075 4.944 1.00 86.38 90 THR A C 1
ATOM 730 O O . THR A 1 90 ? -17.340 1.997 4.776 1.00 86.38 90 THR A O 1
ATOM 733 N N . SER A 1 91 ? -15.625 0.766 4.018 1.00 82.75 91 SER A N 1
ATOM 734 C CA . SER A 1 91 ? -15.341 1.611 2.846 1.00 82.75 91 SER A CA 1
ATOM 735 C C . SER A 1 91 ? -16.580 1.905 1.990 1.00 82.75 91 SER A C 1
ATOM 737 O O . SER A 1 91 ? -16.848 3.060 1.653 1.00 82.75 91 SER A O 1
ATOM 739 N N . MET A 1 92 ? -17.398 0.891 1.685 1.00 82.25 92 MET A N 1
ATOM 740 C CA . MET A 1 92 ? -18.605 1.086 0.868 1.00 82.25 92 MET A CA 1
ATOM 741 C C . MET A 1 92 ? -19.663 1.944 1.573 1.00 82.25 92 MET A C 1
ATOM 743 O O . MET A 1 92 ? -20.360 2.724 0.919 1.00 82.25 92 MET A O 1
ATOM 747 N N . ALA A 1 93 ? -19.773 1.840 2.899 1.00 81.06 93 ALA A N 1
ATOM 748 C CA . ALA A 1 93 ? -20.659 2.689 3.692 1.00 81.06 93 ALA A CA 1
ATOM 749 C C . ALA A 1 93 ? -20.155 4.144 3.708 1.00 81.06 93 ALA A C 1
ATOM 751 O O . ALA A 1 93 ? -20.930 5.077 3.489 1.00 81.06 93 ALA A O 1
ATOM 752 N N . ALA A 1 94 ? -18.840 4.342 3.856 1.00 81.75 94 ALA A N 1
ATOM 753 C CA . ALA A 1 94 ? -18.209 5.660 3.849 1.00 81.75 94 ALA A CA 1
ATOM 754 C C . ALA A 1 94 ? -18.336 6.400 2.505 1.00 81.75 94 ALA A C 1
ATOM 756 O O . ALA A 1 94 ? -18.401 7.634 2.495 1.00 81.75 94 ALA A O 1
ATOM 757 N N . VAL A 1 95 ? -18.374 5.663 1.388 1.00 80.81 95 VAL A N 1
ATOM 758 C CA . VAL A 1 95 ? -18.489 6.203 0.020 1.00 80.81 95 VAL A CA 1
ATOM 759 C C . VAL A 1 95 ? -19.942 6.401 -0.412 1.00 80.81 95 VAL A C 1
ATOM 761 O O . VAL A 1 95 ? -20.257 7.408 -1.042 1.00 80.81 95 VAL A O 1
ATOM 764 N N . SER A 1 96 ? -20.844 5.476 -0.073 1.00 76.62 96 SER A N 1
ATOM 765 C CA . SER A 1 96 ? -22.264 5.570 -0.459 1.00 76.62 96 SER A CA 1
ATOM 766 C C . SER A 1 96 ? -23.059 6.588 0.363 1.00 76.62 96 SER A C 1
ATOM 768 O O . SER A 1 96 ? -24.194 6.903 0.012 1.00 76.62 96 SER A O 1
ATOM 770 N N . GLY A 1 97 ? -22.494 7.094 1.464 1.00 62.69 97 GLY A N 1
ATOM 771 C CA . GLY A 1 97 ? -23.197 7.978 2.395 1.00 62.69 97 GLY A CA 1
ATOM 772 C C . GLY A 1 97 ? -24.308 7.274 3.181 1.00 62.69 97 GLY A C 1
ATOM 773 O O . GLY A 1 97 ? -24.981 7.915 3.988 1.00 62.69 97 GLY A O 1
ATOM 774 N N . ILE A 1 98 ? -24.485 5.960 2.989 1.00 52.84 98 ILE A N 1
ATOM 775 C CA . ILE A 1 98 ? -25.370 5.116 3.791 1.00 52.84 98 ILE A CA 1
ATOM 776 C C . ILE A 1 98 ? -24.607 4.774 5.068 1.00 52.84 98 ILE A C 1
ATOM 778 O O . ILE A 1 98 ? -24.067 3.685 5.244 1.00 52.84 98 ILE A O 1
ATOM 782 N N . VAL A 1 99 ? -24.522 5.754 5.960 1.00 50.59 99 VAL A N 1
ATOM 783 C CA . VAL A 1 99 ? -24.186 5.493 7.354 1.00 50.59 99 VAL A CA 1
ATOM 784 C C . VAL A 1 99 ? -25.477 4.990 7.985 1.00 50.59 99 VAL A C 1
ATOM 786 O O . VAL A 1 99 ? -26.311 5.800 8.397 1.00 50.59 99 VAL A O 1
ATOM 789 N N . ASP A 1 100 ? -25.696 3.674 8.026 1.00 48.12 100 ASP A N 1
ATOM 790 C CA . ASP A 1 100 ? -26.780 3.129 8.846 1.00 48.12 100 ASP A CA 1
ATOM 791 C C . ASP A 1 100 ? -26.398 3.252 10.329 1.00 48.12 100 ASP A C 1
ATOM 793 O O . ASP A 1 100 ? -26.040 2.299 11.015 1.00 48.12 100 ASP A O 1
ATOM 797 N N . GLN A 1 101 ? -26.494 4.481 10.842 1.00 47.62 101 GLN A N 1
ATOM 798 C CA . GLN A 1 101 ? -26.293 4.789 12.254 1.00 47.62 101 GLN A CA 1
ATOM 799 C C . GLN A 1 101 ? -27.307 4.068 13.154 1.00 47.62 101 GLN A C 1
ATOM 801 O O . GLN A 1 101 ? -27.166 4.127 14.375 1.00 47.62 101 GLN A O 1
ATOM 806 N N . THR A 1 102 ? -28.367 3.460 12.606 1.00 44.03 102 THR A N 1
ATOM 807 C CA . THR A 1 102 ? -29.419 2.823 13.405 1.00 44.03 102 THR A CA 1
ATOM 808 C C . THR A 1 102 ? -29.144 1.361 13.721 1.00 44.03 102 THR A C 1
ATOM 810 O O . THR A 1 102 ? -29.596 0.900 14.772 1.00 44.03 102 THR A O 1
ATOM 813 N N . GLN A 1 103 ? -28.365 0.661 12.894 1.00 46.47 103 GLN A N 1
ATOM 814 C CA . GLN A 1 103 ? -27.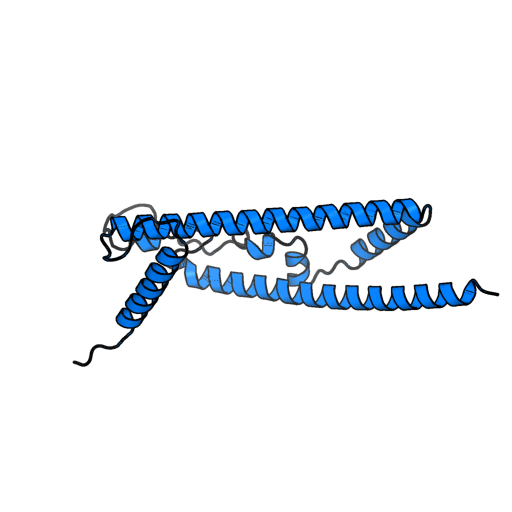917 -0.704 13.177 1.00 46.47 103 GLN A CA 1
ATOM 815 C C . GLN A 1 103 ? -26.761 -0.711 14.184 1.00 46.47 103 GLN A C 1
ATOM 817 O O . GLN A 1 103 ? -26.881 -1.360 15.224 1.00 46.47 103 GLN A O 1
ATOM 822 N N . ASP A 1 104 ? -25.753 0.145 13.985 1.00 49.47 104 ASP A N 1
ATOM 823 C CA . ASP A 1 104 ? -24.617 0.277 14.908 1.00 49.47 104 ASP A CA 1
ATOM 824 C C . ASP A 1 104 ? -25.049 0.742 16.305 1.00 49.47 104 ASP A C 1
ATOM 826 O O . ASP A 1 104 ? -24.580 0.213 17.306 1.00 49.47 104 ASP A O 1
ATOM 830 N N . LYS A 1 105 ? -26.003 1.682 16.415 1.00 50.75 105 LYS A N 1
ATOM 831 C CA . LYS A 1 105 ? -26.511 2.142 17.724 1.00 50.75 105 LYS A CA 1
ATOM 832 C C . LYS A 1 105 ? -27.345 1.086 18.447 1.00 50.75 105 LYS A C 1
ATOM 834 O O . LYS A 1 105 ? -27.360 1.083 19.676 1.00 50.75 105 LYS A O 1
ATOM 839 N N . LYS A 1 106 ? -28.058 0.218 17.720 1.00 47.84 106 LYS A N 1
ATOM 840 C CA . LYS A 1 106 ? -28.846 -0.876 18.312 1.00 47.84 106 LYS A CA 1
ATOM 841 C C . LYS A 1 106 ? -27.953 -2.024 18.760 1.00 47.84 106 LYS A C 1
ATOM 843 O O . LYS A 1 106 ? -28.127 -2.485 19.882 1.00 47.84 106 LYS A O 1
ATOM 848 N N . GLU A 1 107 ? -26.976 -2.418 17.948 1.00 52.84 107 GLU A N 1
ATOM 849 C CA . GLU A 1 107 ? -25.965 -3.403 18.341 1.00 52.84 107 GLU A CA 1
ATOM 850 C C . GLU A 1 107 ? -25.100 -2.876 19.488 1.00 52.84 107 GLU A C 1
ATOM 852 O O . GLU A 1 107 ? -24.873 -3.594 20.455 1.00 52.84 107 GLU A O 1
ATOM 857 N N . GLU A 1 108 ? -24.706 -1.599 19.470 1.00 51.34 108 GLU A N 1
ATOM 858 C CA . GLU A 1 108 ? -23.983 -0.955 20.572 1.00 51.34 108 GLU A CA 1
ATOM 859 C C . GLU A 1 108 ? -24.830 -0.929 21.855 1.00 51.34 108 GLU A C 1
ATOM 861 O O . GLU A 1 108 ? -24.320 -1.270 22.920 1.00 51.34 108 GLU A O 1
ATOM 866 N N . GLN A 1 109 ? -26.133 -0.627 21.777 1.00 52.81 109 GLN A N 1
ATOM 867 C CA . GLN A 1 109 ? -27.055 -0.674 22.925 1.00 52.81 109 GLN A CA 1
ATOM 868 C C . GLN A 1 109 ? -27.341 -2.096 23.435 1.00 52.81 109 GLN A C 1
ATOM 870 O O . GLN A 1 109 ? -27.470 -2.296 24.646 1.00 52.81 109 GLN A O 1
ATOM 875 N N . GLU A 1 110 ? -27.433 -3.090 22.554 1.00 58.09 110 GLU A N 1
ATOM 876 C CA . GLU A 1 110 ? -27.596 -4.497 22.937 1.00 58.09 110 GLU A CA 1
ATOM 877 C C . GLU A 1 110 ? -26.311 -5.082 23.528 1.00 58.09 110 GLU A C 1
ATOM 879 O O . GLU A 1 110 ? -26.369 -5.795 24.533 1.00 58.09 110 GLU A O 1
ATOM 884 N N . LEU A 1 111 ? -25.144 -4.726 22.986 1.00 56.91 111 LEU A N 1
ATOM 885 C CA . LEU A 1 111 ? -23.842 -5.037 23.572 1.00 56.91 111 LEU A CA 1
ATOM 886 C C . LEU A 1 111 ? -23.729 -4.383 24.955 1.00 56.91 111 LEU A C 1
ATOM 888 O O . LEU A 1 111 ? -23.417 -5.073 25.923 1.00 56.91 111 LEU A O 1
ATOM 892 N N . LEU A 1 112 ? -24.066 -3.097 25.093 1.00 55.41 112 LEU A N 1
ATOM 893 C CA . LEU A 1 112 ? -24.071 -2.382 26.377 1.00 55.41 112 LEU A CA 1
ATOM 894 C C . LEU A 1 112 ? -24.937 -3.093 27.431 1.00 55.41 112 LEU A C 1
ATOM 896 O O . LEU A 1 112 ? -24.451 -3.329 28.535 1.00 55.41 112 LEU A O 1
ATOM 900 N N . LYS A 1 113 ? -26.154 -3.534 27.077 1.00 60.22 113 LYS A N 1
ATOM 901 C CA . LYS A 1 113 ? -27.026 -4.328 27.969 1.00 60.22 113 LYS A CA 1
ATOM 902 C C . LYS A 1 113 ? -26.460 -5.707 28.306 1.00 60.22 113 LYS A C 1
ATOM 904 O O . LYS A 1 113 ? -26.588 -6.170 29.435 1.00 60.22 113 LYS A O 1
ATOM 909 N N . LYS A 1 114 ? -25.822 -6.384 27.350 1.00 52.84 114 LYS A N 1
ATOM 910 C CA . LYS A 1 114 ? -25.210 -7.707 27.561 1.00 52.84 114 LYS A CA 1
ATOM 911 C C . LYS A 1 114 ? -24.000 -7.637 28.506 1.00 52.84 114 LYS A C 1
ATOM 913 O O . LYS A 1 114 ? -23.752 -8.583 29.255 1.00 52.84 114 LYS A O 1
ATOM 918 N N . TYR A 1 115 ? -23.279 -6.513 28.505 1.00 50.50 115 TYR A N 1
ATOM 919 C CA . TYR A 1 115 ? -22.074 -6.275 29.310 1.00 50.50 115 TYR A CA 1
ATOM 920 C C . TYR A 1 115 ? -22.314 -5.552 30.649 1.00 50.50 115 TYR A C 1
ATOM 922 O O . TYR A 1 115 ? -21.367 -5.417 31.423 1.00 50.50 115 TYR A O 1
ATOM 930 N N . GLU A 1 116 ? -23.545 -5.144 30.975 1.00 55.47 116 GLU A N 1
ATOM 931 C CA . GLU A 1 116 ? -23.898 -4.590 32.298 1.00 55.47 116 GLU A CA 1
ATOM 932 C C . GLU A 1 116 ? -23.762 -5.614 33.447 1.00 55.47 116 GLU A C 1
ATOM 934 O O . GLU A 1 116 ? -23.690 -5.226 34.610 1.00 55.47 116 GLU A O 1
ATOM 939 N N . THR A 1 117 ? -23.654 -6.917 33.154 1.00 52.91 117 THR A N 1
ATOM 940 C CA . THR A 1 117 ? -23.764 -7.980 34.176 1.00 52.91 117 THR A CA 1
ATOM 941 C C . THR A 1 117 ? -22.440 -8.583 34.683 1.00 52.91 117 THR A C 1
ATOM 943 O O . THR A 1 117 ? -22.477 -9.503 35.500 1.00 52.91 117 THR A O 1
ATOM 946 N N . ASN A 1 118 ? -21.259 -8.140 34.227 1.00 58.44 118 ASN A N 1
ATOM 947 C CA . ASN A 1 118 ? -19.967 -8.577 34.799 1.00 58.44 118 ASN A CA 1
ATOM 948 C C . ASN A 1 118 ? -18.793 -7.725 34.274 1.00 58.44 118 ASN A C 1
ATOM 950 O O . ASN A 1 118 ? -18.300 -7.960 33.168 1.00 58.44 118 ASN A O 1
ATOM 954 N N . SER A 1 119 ? -18.331 -6.751 35.064 1.00 59.94 119 SER A N 1
ATOM 955 C CA . SER A 1 119 ? -17.201 -5.867 34.720 1.00 59.94 119 SER A CA 1
ATOM 956 C C . SER A 1 119 ? -15.920 -6.631 34.386 1.00 59.94 119 SER A C 1
ATOM 958 O O . SER A 1 119 ? -15.181 -6.229 33.491 1.00 59.94 119 SER A O 1
ATOM 960 N N . ASP A 1 120 ? -15.695 -7.767 35.042 1.00 63.53 120 ASP A N 1
ATOM 961 C CA . ASP A 1 120 ? -14.433 -8.504 34.950 1.00 63.53 120 ASP A CA 1
ATOM 962 C C . ASP A 1 120 ? -14.351 -9.309 33.646 1.00 63.53 120 ASP A C 1
ATOM 964 O O . ASP A 1 120 ? -13.338 -9.283 32.949 1.00 63.53 120 ASP A O 1
ATOM 968 N N . LYS A 1 121 ? -15.474 -9.907 33.223 1.00 67.00 121 LYS A N 1
ATOM 969 C CA . LYS A 1 121 ? -15.578 -10.583 31.917 1.00 67.00 121 LYS A CA 1
ATOM 970 C C . LYS A 1 121 ? -15.466 -9.599 30.748 1.00 67.00 121 LYS A C 1
ATOM 972 O O . LYS A 1 121 ? -14.974 -9.964 29.685 1.00 67.00 121 LYS A O 1
ATOM 977 N N . LYS A 1 122 ? -15.909 -8.347 30.926 1.00 63.84 122 LYS A N 1
ATOM 978 C CA . LYS A 1 122 ? -15.784 -7.286 29.910 1.00 63.84 122 LYS A CA 1
ATOM 979 C C . LYS A 1 122 ? -14.320 -6.921 29.665 1.00 63.84 122 LYS A C 1
ATOM 981 O O . LYS A 1 122 ? -13.917 -6.774 28.513 1.00 63.84 122 LYS A O 1
ATOM 986 N N . ILE A 1 123 ? -13.539 -6.790 30.736 1.00 72.06 123 ILE A N 1
ATOM 987 C CA . ILE A 1 123 ? -12.107 -6.482 30.651 1.00 72.06 123 ILE A CA 1
ATOM 988 C C . ILE A 1 123 ? -11.365 -7.623 29.949 1.00 72.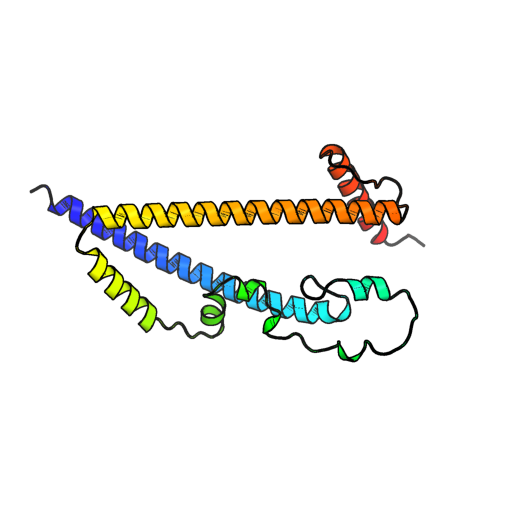06 123 ILE A C 1
ATOM 990 O O . ILE A 1 123 ? -10.581 -7.362 29.041 1.00 72.06 123 ILE A O 1
ATOM 994 N N . GLU A 1 124 ? -11.672 -8.873 30.294 1.00 78.44 124 GLU A N 1
ATOM 995 C CA . GLU A 1 124 ? -11.034 -10.052 29.698 1.00 78.44 124 GLU A CA 1
ATOM 996 C C . GLU A 1 124 ? -11.318 -10.179 28.189 1.00 78.44 124 GLU A C 1
ATOM 998 O O . GLU A 1 124 ? -10.398 -10.378 27.394 1.00 78.44 124 GLU A O 1
ATOM 1003 N N . VAL A 1 125 ? -12.573 -9.989 27.764 1.00 80.25 125 VAL A N 1
ATOM 1004 C CA . VAL A 1 125 ? -12.955 -10.045 26.340 1.00 80.25 125 VAL A CA 1
ATOM 1005 C C . VAL A 1 125 ? -12.306 -8.914 25.538 1.00 80.25 125 VAL A C 1
ATOM 1007 O O . VAL A 1 125 ? -11.800 -9.160 24.443 1.00 80.25 125 VAL A O 1
ATOM 1010 N N . LEU A 1 126 ? -12.273 -7.690 26.078 1.00 71.81 126 LEU A N 1
ATOM 1011 C CA . LEU A 1 126 ? -11.622 -6.551 25.422 1.00 71.81 126 LEU A CA 1
ATOM 1012 C C . LEU A 1 126 ? -10.107 -6.747 25.313 1.00 71.81 126 LEU A C 1
ATOM 1014 O O . LEU A 1 126 ? -9.537 -6.492 24.255 1.00 71.81 126 LEU A O 1
ATOM 1018 N N . GLN A 1 127 ? -9.457 -7.242 26.368 1.00 73.12 127 GLN A N 1
ATOM 1019 C CA . GLN A 1 127 ? -8.029 -7.560 26.334 1.00 73.12 127 GLN A CA 1
ATOM 1020 C C . GLN A 1 127 ? -7.720 -8.637 25.296 1.00 73.12 127 GLN A C 1
ATOM 1022 O O . GLN A 1 127 ? -6.792 -8.470 24.505 1.00 73.12 127 GLN A O 1
ATOM 1027 N N . LYS A 1 128 ? -8.518 -9.709 25.249 1.00 84.69 128 LYS A N 1
ATOM 1028 C CA . LYS A 1 128 ? -8.367 -10.779 24.258 1.00 84.69 128 LYS A CA 1
ATOM 1029 C C . LYS A 1 128 ? -8.510 -10.253 22.829 1.00 84.69 128 LYS A C 1
ATOM 1031 O O . LYS A 1 128 ? -7.646 -10.525 22.003 1.00 84.69 128 LYS A O 1
ATOM 1036 N N . PHE A 1 129 ? -9.530 -9.436 22.567 1.00 81.00 129 PHE A N 1
ATOM 1037 C CA . PHE A 1 129 ? -9.733 -8.809 21.259 1.00 81.00 129 PHE A CA 1
ATOM 1038 C C . PHE A 1 129 ? -8.566 -7.891 20.863 1.00 81.00 129 PHE A C 1
ATOM 1040 O O . PHE A 1 129 ? -8.079 -7.957 19.738 1.00 81.00 129 PHE A O 1
ATOM 1047 N N . MET A 1 130 ? -8.059 -7.069 21.789 1.00 76.88 130 MET A N 1
ATOM 1048 C CA . MET A 1 130 ? -6.899 -6.206 21.525 1.00 76.88 130 MET A CA 1
ATOM 1049 C C . MET A 1 130 ? -5.629 -7.004 21.211 1.00 76.88 130 MET A C 1
ATOM 1051 O O . MET A 1 130 ? -4.835 -6.588 20.367 1.00 76.88 130 MET A O 1
ATOM 1055 N N . ILE A 1 131 ? -5.422 -8.135 21.889 1.00 87.19 131 ILE A N 1
ATOM 1056 C CA . ILE A 1 131 ? -4.291 -9.033 21.631 1.00 87.19 131 ILE A CA 1
ATOM 1057 C C . ILE A 1 131 ? -4.417 -9.664 20.242 1.00 87.19 131 ILE A C 1
ATOM 1059 O O . ILE A 1 131 ? -3.439 -9.660 19.497 1.00 87.19 131 ILE A O 1
ATOM 1063 N N . GLU A 1 132 ? -5.605 -10.154 19.882 1.00 87.12 132 GLU A N 1
ATOM 1064 C CA . GLU A 1 132 ? -5.886 -10.735 18.563 1.00 87.12 132 GLU A CA 1
ATOM 1065 C C . GLU A 1 132 ? -5.650 -9.714 17.448 1.00 87.12 132 GLU A C 1
ATOM 1067 O O . GLU A 1 132 ? -4.862 -9.976 16.546 1.00 87.12 132 GLU A O 1
ATOM 1072 N N . GLN A 1 133 ? -6.203 -8.504 17.567 1.00 80.25 133 GLN A N 1
ATOM 1073 C CA . GLN A 1 133 ? -5.991 -7.434 16.585 1.00 80.25 133 GLN A CA 1
ATOM 1074 C C . GLN A 1 133 ? -4.513 -7.043 16.442 1.00 80.25 133 GLN A C 1
ATOM 1076 O O . GLN A 1 133 ? -4.012 -6.831 15.338 1.00 80.25 133 GLN A O 1
ATOM 1081 N N . LYS A 1 134 ? -3.772 -6.984 17.556 1.00 83.06 134 LYS A N 1
ATOM 1082 C CA . LYS A 1 134 ? -2.328 -6.708 17.527 1.00 83.06 134 LYS A CA 1
ATOM 1083 C C . LYS A 1 134 ? -1.546 -7.826 16.832 1.00 83.06 134 LYS A C 1
ATOM 1085 O O . LYS A 1 134 ? -0.546 -7.549 16.168 1.00 83.06 134 LYS A O 1
ATOM 1090 N N . GLN A 1 135 ? -1.971 -9.072 17.011 1.00 87.44 135 GLN A N 1
ATOM 1091 C CA . GLN A 1 135 ? -1.352 -10.228 16.377 1.00 87.44 135 GLN A CA 1
ATOM 1092 C C . GLN A 1 135 ? -1.660 -10.270 14.875 1.00 87.44 135 GLN A C 1
ATOM 1094 O O . GLN A 1 135 ? -0.731 -10.431 14.087 1.00 87.44 135 GLN A O 1
ATOM 1099 N N . GLU A 1 136 ? -2.910 -10.029 14.475 1.00 89.31 136 GLU A N 1
ATOM 1100 C CA . GLU A 1 136 ? -3.320 -9.929 13.067 1.00 89.31 136 GLU A CA 1
ATOM 1101 C C . GLU A 1 136 ? -2.538 -8.837 12.328 1.00 89.31 136 GLU A C 1
ATOM 1103 O O . GLU A 1 136 ? -2.015 -9.080 11.240 1.00 89.31 136 GLU A O 1
ATOM 1108 N N . LEU A 1 137 ? -2.376 -7.660 12.945 1.00 82.62 137 LEU A N 1
ATOM 1109 C CA . LEU A 1 137 ? -1.580 -6.574 12.369 1.00 82.62 137 LEU A CA 1
ATOM 1110 C C . LEU A 1 137 ? -0.120 -6.995 12.157 1.00 82.62 137 LEU A C 1
ATOM 1112 O O . LEU A 1 137 ? 0.452 -6.760 11.096 1.00 82.62 137 LEU A O 1
ATOM 1116 N N . LYS A 1 138 ? 0.476 -7.676 13.140 1.00 89.50 138 LYS A N 1
ATOM 1117 C CA . LYS A 1 138 ? 1.855 -8.167 13.043 1.00 89.50 138 LYS A CA 1
ATOM 1118 C C . LYS A 1 138 ? 2.016 -9.230 11.953 1.00 89.50 138 LYS A C 1
ATOM 1120 O O . LYS A 1 138 ? 3.034 -9.252 11.263 1.00 89.50 138 LYS A O 1
ATOM 1125 N N . GLU A 1 139 ? 1.045 -10.125 11.806 1.00 92.94 139 GLU A N 1
ATOM 1126 C CA . GLU A 1 139 ? 1.039 -11.144 10.752 1.00 92.94 139 GLU A CA 1
ATOM 1127 C C . GLU A 1 139 ? 0.895 -10.518 9.367 1.00 92.94 139 GLU A C 1
ATOM 1129 O O . GLU A 1 139 ? 1.589 -10.920 8.429 1.00 92.94 139 GLU A O 1
ATOM 1134 N N . PHE A 1 140 ? 0.054 -9.492 9.252 1.00 91.88 140 PHE A N 1
ATOM 1135 C CA . PHE A 1 140 ? -0.092 -8.714 8.033 1.00 91.88 140 PHE A CA 1
ATOM 1136 C C . PHE A 1 140 ? 1.204 -7.979 7.661 1.00 91.88 140 PHE A C 1
ATOM 1138 O O . PHE A 1 140 ? 1.678 -8.126 6.533 1.00 91.88 140 PHE A O 1
ATOM 1145 N N . ASP A 1 141 ? 1.828 -7.272 8.608 1.00 92.94 141 ASP A N 1
ATOM 1146 C CA . ASP A 1 141 ? 3.107 -6.577 8.397 1.00 92.94 141 ASP A CA 1
ATOM 1147 C C . ASP A 1 141 ? 4.209 -7.553 7.970 1.00 92.94 141 ASP A C 1
ATOM 1149 O O . ASP A 1 141 ? 4.966 -7.294 7.032 1.00 92.94 141 ASP A O 1
ATOM 1153 N N . MET A 1 142 ? 4.273 -8.722 8.612 1.00 93.38 142 MET A N 1
ATOM 1154 C CA . MET A 1 142 ? 5.242 -9.757 8.260 1.00 93.38 142 MET A CA 1
ATOM 1155 C C . MET A 1 142 ? 5.003 -10.303 6.848 1.00 93.38 142 MET A C 1
ATOM 1157 O O . MET A 1 142 ? 5.958 -10.521 6.101 1.00 93.38 142 MET A O 1
ATOM 1161 N N . LYS A 1 143 ? 3.740 -10.473 6.442 1.00 95.12 143 LYS A N 1
ATOM 1162 C CA . LYS A 1 143 ? 3.393 -10.866 5.072 1.00 95.12 143 LYS A CA 1
ATOM 1163 C C . LYS A 1 143 ? 3.813 -9.804 4.054 1.00 95.12 143 LYS A C 1
ATOM 1165 O O . LYS A 1 143 ? 4.350 -10.162 3.006 1.00 95.12 143 LYS A O 1
ATOM 1170 N N . LEU A 1 144 ? 3.612 -8.523 4.363 1.00 92.69 144 LEU A N 1
ATOM 1171 C CA . LEU A 1 144 ? 4.002 -7.420 3.486 1.00 92.69 144 LEU A CA 1
ATOM 1172 C C . LEU A 1 144 ? 5.520 -7.392 3.254 1.00 92.69 144 LEU A C 1
ATOM 1174 O O . LEU A 1 144 ? 5.959 -7.272 2.112 1.00 92.69 144 LEU A O 1
ATOM 1178 N N . VAL A 1 145 ? 6.321 -7.565 4.310 1.00 94.62 145 VAL A N 1
ATOM 1179 C CA . VAL A 1 145 ? 7.791 -7.626 4.204 1.00 94.62 145 VAL A CA 1
ATOM 1180 C C . VAL A 1 145 ? 8.239 -8.796 3.326 1.00 94.62 145 VAL A C 1
ATOM 1182 O O . VAL A 1 145 ? 9.062 -8.611 2.434 1.00 94.62 145 VAL A O 1
ATOM 1185 N N . LEU A 1 146 ? 7.649 -9.982 3.502 1.00 92.44 146 LEU A N 1
ATOM 1186 C CA . LEU A 1 146 ? 7.971 -11.148 2.671 1.00 92.44 146 LEU A CA 1
ATOM 1187 C C . LEU A 1 146 ? 7.617 -10.931 1.193 1.00 92.44 146 LEU A C 1
ATOM 1189 O O . LEU A 1 146 ? 8.348 -11.372 0.302 1.00 92.44 146 LEU A O 1
ATOM 1193 N N . GLU A 1 147 ? 6.505 -10.251 0.905 1.00 94.31 147 GLU A N 1
ATOM 1194 C CA . GLU A 1 147 ? 6.153 -9.890 -0.469 1.00 94.31 147 GLU A CA 1
ATOM 1195 C C . GLU A 1 147 ? 7.123 -8.863 -1.067 1.00 94.31 147 GLU A C 1
ATOM 1197 O O . GLU A 1 147 ? 7.490 -8.996 -2.240 1.00 94.31 147 GLU A O 1
ATOM 1202 N N . LEU A 1 148 ? 7.580 -7.884 -0.278 1.00 91.62 148 LEU A N 1
ATOM 1203 C CA . LEU A 1 148 ? 8.600 -6.917 -0.695 1.00 91.62 148 LEU A CA 1
ATOM 1204 C C . LEU A 1 148 ? 9.931 -7.607 -1.013 1.00 91.62 148 LEU A C 1
ATOM 1206 O O . LEU A 1 148 ? 10.474 -7.394 -2.098 1.00 91.62 148 LEU A O 1
ATOM 1210 N N . ASP A 1 149 ? 10.412 -8.499 -0.150 1.00 90.31 149 ASP A N 1
ATOM 1211 C CA . ASP A 1 149 ? 11.655 -9.249 -0.381 1.00 90.31 149 ASP A CA 1
ATOM 1212 C C . ASP A 1 149 ? 11.562 -10.131 -1.630 1.00 90.31 149 ASP A C 1
ATOM 1214 O O . ASP A 1 149 ? 12.491 -10.199 -2.445 1.00 90.31 149 ASP A O 1
ATOM 1218 N N . ARG A 1 150 ? 10.400 -10.759 -1.853 1.00 92.88 150 ARG A N 1
ATOM 1219 C CA . ARG A 1 150 ? 10.141 -11.517 -3.083 1.00 92.88 150 ARG A CA 1
ATOM 1220 C C . ARG A 1 150 ? 10.189 -10.614 -4.314 1.00 92.88 150 ARG A C 1
ATOM 1222 O O . ARG A 1 150 ? 10.692 -11.029 -5.357 1.00 92.88 150 ARG A O 1
ATOM 1229 N N . LYS A 1 151 ? 9.667 -9.388 -4.226 1.00 94.12 151 LYS A N 1
ATOM 1230 C CA . LYS A 1 151 ? 9.720 -8.413 -5.325 1.00 94.12 151 LYS A CA 1
ATOM 1231 C C . LYS A 1 151 ? 11.146 -7.962 -5.619 1.00 94.12 151 LYS A C 1
ATOM 1233 O O . LYS A 1 151 ? 11.501 -7.939 -6.794 1.00 94.12 151 LYS A O 1
ATOM 1238 N N . VAL A 1 152 ? 11.948 -7.674 -4.595 1.00 93.06 152 VAL A N 1
ATOM 1239 C CA . VAL A 1 152 ? 13.375 -7.339 -4.752 1.00 93.06 152 VAL A CA 1
ATOM 1240 C C . VAL A 1 152 ? 14.111 -8.486 -5.438 1.00 93.06 152 VAL A C 1
ATOM 1242 O O . VAL A 1 152 ? 14.770 -8.272 -6.452 1.00 93.06 152 VAL A O 1
ATOM 1245 N N . THR A 1 153 ? 13.907 -9.714 -4.960 1.00 93.38 153 THR A N 1
ATOM 1246 C CA . THR A 1 153 ? 14.516 -10.916 -5.551 1.00 93.38 153 THR A CA 1
ATOM 1247 C C . THR A 1 153 ? 14.160 -11.057 -7.033 1.00 93.38 153 THR A C 1
ATOM 1249 O O . THR A 1 153 ? 15.038 -11.225 -7.874 1.00 93.38 153 THR A O 1
ATOM 1252 N N . ASN A 1 154 ? 12.876 -10.919 -7.379 1.00 94.81 154 ASN A N 1
ATOM 1253 C CA . ASN A 1 154 ? 12.433 -11.005 -8.770 1.00 94.81 154 ASN A CA 1
ATOM 1254 C C . ASN A 1 154 ? 13.032 -9.891 -9.650 1.00 94.81 154 ASN A C 1
ATOM 1256 O O . ASN A 1 154 ? 13.342 -10.136 -10.811 1.00 94.81 154 ASN A O 1
ATOM 1260 N N . GLN A 1 155 ? 13.167 -8.664 -9.133 1.00 93.12 155 GLN A N 1
ATOM 1261 C CA . GLN A 1 155 ? 13.784 -7.555 -9.872 1.00 93.12 155 GLN A CA 1
ATOM 1262 C C . GLN A 1 155 ? 15.264 -7.819 -10.147 1.00 93.12 155 GLN A C 1
ATOM 1264 O O . GLN A 1 155 ? 15.718 -7.583 -11.264 1.00 93.12 155 GLN A O 1
ATOM 1269 N N . GLN A 1 156 ? 15.995 -8.343 -9.162 1.00 93.88 156 GLN A N 1
ATOM 1270 C CA . GLN A 1 156 ? 17.390 -8.737 -9.344 1.00 93.88 156 GLN A CA 1
ATOM 1271 C C . GLN A 1 156 ? 17.526 -9.835 -10.400 1.00 93.88 156 GLN A C 1
ATOM 1273 O O . GLN A 1 156 ? 18.332 -9.677 -11.312 1.00 93.88 156 GLN A O 1
ATOM 1278 N N . ASP A 1 157 ? 16.684 -10.874 -10.344 1.00 94.12 157 ASP A N 1
ATOM 1279 C CA . ASP A 1 157 ? 16.686 -11.956 -11.337 1.00 94.12 157 ASP A CA 1
ATOM 1280 C C . ASP A 1 157 ? 16.447 -11.414 -12.759 1.00 94.12 157 ASP A C 1
ATOM 1282 O O . ASP A 1 157 ? 17.119 -11.817 -13.707 1.00 94.12 157 ASP A O 1
ATOM 1286 N N . ILE A 1 158 ? 15.512 -10.469 -12.921 1.00 93.25 158 ILE A N 1
ATOM 1287 C CA . ILE A 1 158 ? 15.208 -9.851 -14.221 1.00 93.25 158 ILE A CA 1
ATOM 1288 C C . ILE A 1 158 ? 16.393 -9.025 -14.734 1.00 93.25 158 ILE A C 1
ATOM 1290 O O . ILE A 1 158 ? 16.742 -9.129 -15.910 1.00 93.25 158 ILE A O 1
ATOM 1294 N N . LEU A 1 159 ? 16.997 -8.192 -13.883 1.00 93.25 159 LEU A N 1
ATOM 1295 C CA . LEU A 1 159 ? 18.102 -7.312 -14.278 1.00 93.25 159 LEU A CA 1
ATOM 1296 C C . LEU A 1 159 ? 19.377 -8.105 -14.591 1.00 93.25 159 LEU A C 1
ATOM 1298 O O . LEU A 1 159 ? 20.074 -7.781 -15.553 1.00 93.25 159 LEU A O 1
ATOM 1302 N N . GLU A 1 160 ? 19.632 -9.175 -13.840 1.00 93.19 160 GLU A N 1
ATOM 1303 C CA . GLU A 1 160 ? 20.730 -10.108 -14.093 1.00 93.19 160 GLU A CA 1
ATOM 1304 C C . GLU A 1 160 ? 20.532 -10.848 -15.425 1.00 93.19 160 GLU A C 1
ATOM 1306 O O . GLU A 1 160 ? 21.430 -10.862 -16.266 1.00 93.19 160 GLU A O 1
ATOM 1311 N N . GLN A 1 161 ? 19.333 -11.386 -15.681 1.00 92.75 161 GLN A N 1
ATOM 1312 C CA . GLN A 1 161 ? 19.012 -12.067 -16.946 1.00 92.75 161 GLN A CA 1
ATOM 1313 C C . GLN A 1 161 ? 19.043 -11.134 -18.160 1.00 92.75 161 GLN A C 1
ATOM 1315 O O . GLN A 1 161 ? 19.393 -11.562 -19.259 1.00 92.75 161 GLN A O 1
ATOM 1320 N N . ALA A 1 162 ? 18.684 -9.863 -17.977 1.00 91.44 162 ALA A N 1
ATOM 1321 C CA . ALA A 1 162 ? 18.792 -8.840 -19.012 1.00 91.44 162 ALA A CA 1
ATOM 1322 C C . ALA A 1 162 ? 20.247 -8.405 -19.275 1.00 91.44 162 ALA A C 1
ATOM 1324 O O . ALA A 1 162 ? 20.492 -7.650 -20.216 1.00 91.44 162 ALA A O 1
ATOM 1325 N N . GLY A 1 163 ? 21.207 -8.875 -18.471 1.00 90.44 163 GLY A N 1
ATOM 1326 C CA . GLY A 1 163 ? 22.625 -8.557 -18.609 1.00 90.44 163 GLY A CA 1
ATOM 1327 C C . GLY A 1 163 ? 22.971 -7.126 -18.201 1.00 90.44 163 GLY A C 1
ATOM 1328 O O . GLY A 1 163 ? 23.954 -6.581 -18.703 1.00 90.44 163 GLY A O 1
ATOM 1329 N N . VAL A 1 164 ? 22.175 -6.495 -17.328 1.00 89.81 164 VAL A N 1
ATOM 1330 C CA . VAL A 1 164 ? 22.432 -5.121 -16.875 1.00 89.81 164 VAL A CA 1
ATOM 1331 C C . VAL A 1 164 ? 23.668 -5.118 -15.962 1.00 89.81 164 V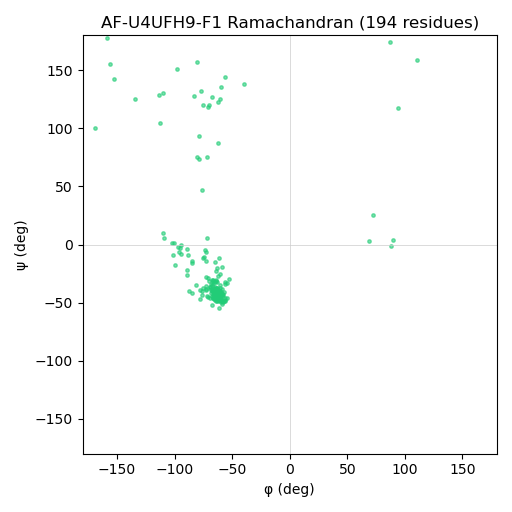AL A C 1
ATOM 1333 O O . VAL A 1 164 ? 23.642 -5.746 -14.900 1.00 89.81 164 VAL A O 1
ATOM 1336 N N . PRO A 1 165 ? 24.758 -4.415 -16.326 1.00 89.56 165 PRO A N 1
ATOM 1337 C CA . PRO A 1 165 ? 25.983 -4.426 -15.534 1.00 89.56 165 PRO A CA 1
ATOM 1338 C C . PRO A 1 165 ? 25.755 -3.919 -14.107 1.00 89.56 165 PRO A C 1
ATOM 1340 O O . PRO A 1 165 ? 25.114 -2.891 -13.898 1.00 89.56 165 PRO A O 1
ATOM 1343 N N . GLY A 1 166 ? 26.315 -4.628 -13.125 1.00 90.06 166 GLY A N 1
ATOM 1344 C CA . GLY A 1 166 ? 26.217 -4.267 -11.707 1.00 90.06 166 GLY A CA 1
ATOM 1345 C C . GLY A 1 166 ? 24.992 -4.825 -10.976 1.00 90.06 166 GLY A C 1
ATOM 1346 O O . GLY A 1 166 ? 24.900 -4.630 -9.766 1.00 90.06 166 GLY A O 1
ATOM 1347 N N . PHE A 1 167 ? 24.102 -5.552 -11.660 1.00 95.19 167 PHE A N 1
ATOM 1348 C CA . PHE A 1 167 ? 22.949 -6.221 -11.052 1.00 95.19 167 PHE A CA 1
ATOM 1349 C C . PHE A 1 167 ? 23.122 -7.739 -11.051 1.00 95.19 167 PHE A C 1
ATOM 1351 O O . PHE A 1 167 ? 23.458 -8.342 -12.066 1.00 95.19 167 PHE A O 1
ATOM 1358 N N . TYR A 1 168 ? 22.902 -8.337 -9.885 1.00 94.75 168 TYR A N 1
ATOM 1359 C CA . TYR A 1 168 ? 22.954 -9.776 -9.630 1.00 94.75 168 TYR A CA 1
ATOM 1360 C C . TYR A 1 168 ? 22.101 -10.086 -8.399 1.00 94.75 168 TYR A C 1
ATOM 1362 O O . TYR A 1 168 ? 21.907 -9.217 -7.540 1.00 94.75 168 TYR A O 1
ATOM 1370 N N . ARG A 1 169 ? 21.603 -11.314 -8.276 1.00 94.50 169 ARG A N 1
ATOM 1371 C CA . ARG A 1 169 ? 20.864 -11.742 -7.085 1.00 94.50 169 ARG A CA 1
ATOM 1372 C C . ARG A 1 169 ? 21.739 -11.648 -5.831 1.00 94.50 169 ARG A C 1
ATOM 1374 O O . ARG A 1 169 ? 22.797 -12.268 -5.750 1.00 94.50 169 ARG A O 1
ATOM 1381 N N . THR A 1 170 ? 21.265 -10.927 -4.816 1.00 94.50 170 THR A N 1
ATOM 1382 C CA . THR A 1 170 ? 21.942 -10.833 -3.515 1.00 94.50 170 THR A CA 1
ATOM 1383 C C . THR A 1 170 ? 20.966 -10.544 -2.382 1.00 94.50 170 THR A C 1
ATOM 1385 O O . THR A 1 170 ? 20.027 -9.766 -2.530 1.00 94.50 170 THR A O 1
ATOM 1388 N N . SER A 1 171 ? 21.218 -11.159 -1.227 1.00 93.12 171 SER A N 1
ATOM 1389 C CA . SER A 1 171 ? 20.491 -10.921 0.028 1.00 93.12 171 SER A CA 1
ATOM 1390 C C . SER A 1 171 ? 21.272 -10.028 0.999 1.00 93.12 171 SER A C 1
ATOM 1392 O O . SER A 1 171 ? 20.811 -9.770 2.109 1.00 93.12 171 SER A O 1
ATOM 1394 N N . ASN A 1 172 ? 22.466 -9.562 0.614 1.00 95.81 172 ASN A N 1
ATOM 1395 C CA . ASN A 1 172 ? 23.266 -8.662 1.436 1.00 95.81 172 ASN A CA 1
ATOM 1396 C C . ASN A 1 172 ? 22.668 -7.241 1.380 1.00 95.81 172 ASN A C 1
ATOM 1398 O O . ASN A 1 172 ? 22.635 -6.637 0.305 1.00 95.81 172 ASN A O 1
ATOM 1402 N N . PRO A 1 173 ? 22.243 -6.648 2.513 1.00 93.75 173 PRO A N 1
ATOM 1403 C CA . PRO A 1 173 ? 21.583 -5.341 2.522 1.00 93.75 173 PRO A CA 1
ATOM 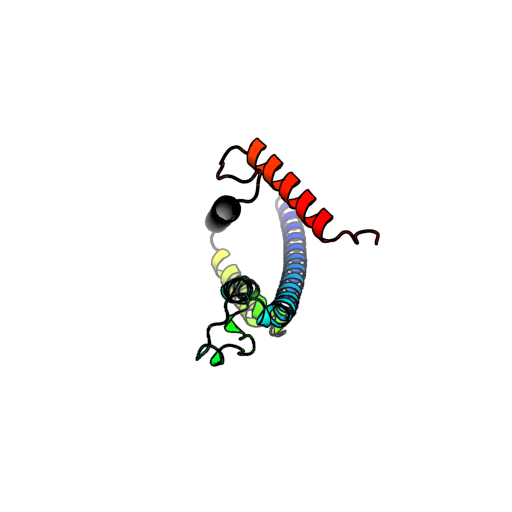1404 C C . PRO A 1 173 ? 22.461 -4.198 1.995 1.00 93.75 173 PRO A C 1
ATOM 1406 O O . PRO A 1 173 ? 21.931 -3.206 1.493 1.00 93.75 173 PRO A O 1
ATOM 1409 N N . LEU A 1 174 ? 23.791 -4.303 2.098 1.00 95.81 174 LEU A N 1
ATOM 1410 C CA . LEU A 1 174 ? 24.702 -3.297 1.543 1.00 95.81 174 LEU A CA 1
ATOM 1411 C C . LEU A 1 174 ? 24.726 -3.355 0.015 1.00 95.81 174 LEU A C 1
ATOM 1413 O O . LEU A 1 174 ? 24.617 -2.321 -0.639 1.00 95.81 174 LEU A O 1
ATOM 1417 N N . GLU A 1 175 ? 24.811 -4.555 -0.553 1.00 95.50 175 GLU A N 1
ATOM 1418 C CA . GLU A 1 175 ? 24.815 -4.751 -2.004 1.00 95.50 175 GLU A CA 1
ATOM 1419 C C . GLU A 1 175 ? 23.462 -4.381 -2.618 1.00 95.50 175 GLU A C 1
ATOM 1421 O O . GLU A 1 175 ? 23.434 -3.698 -3.640 1.00 95.50 175 GLU A O 1
ATOM 1426 N N . ILE A 1 176 ? 22.348 -4.723 -1.954 1.00 94.50 176 ILE A N 1
ATOM 1427 C CA . ILE A 1 176 ? 21.004 -4.288 -2.366 1.00 94.50 176 ILE A CA 1
ATOM 1428 C C . ILE A 1 176 ? 20.946 -2.760 -2.447 1.00 94.50 176 ILE A C 1
ATOM 1430 O O . ILE A 1 176 ? 20.508 -2.221 -3.459 1.00 94.50 176 ILE A O 1
ATOM 1434 N N . LYS A 1 177 ? 21.438 -2.040 -1.426 1.00 95.38 177 LYS A N 1
ATOM 1435 C CA . LYS A 1 177 ? 21.478 -0.566 -1.446 1.00 95.38 177 LYS A CA 1
ATOM 1436 C C . LYS A 1 177 ? 22.328 -0.022 -2.590 1.00 95.38 177 LYS A C 1
ATOM 1438 O O . LYS A 1 177 ? 21.919 0.942 -3.233 1.00 95.38 177 LYS A O 1
ATOM 1443 N N . VAL A 1 178 ? 23.487 -0.624 -2.857 1.00 96.31 178 VAL A N 1
ATOM 1444 C CA . VAL A 1 178 ? 24.352 -0.222 -3.978 1.00 96.31 178 VAL A CA 1
ATOM 1445 C C . VAL A 1 178 ? 23.630 -0.408 -5.312 1.00 96.31 178 VAL A C 1
ATOM 1447 O O . VAL A 1 178 ? 23.580 0.533 -6.102 1.00 96.31 178 VAL A O 1
ATOM 1450 N N . GLN A 1 179 ? 23.010 -1.569 -5.542 1.00 95.06 179 GLN A N 1
ATOM 1451 C CA . GLN A 1 179 ? 22.213 -1.829 -6.746 1.00 95.06 179 GLN A CA 1
ATOM 1452 C C . GLN A 1 179 ? 21.031 -0.855 -6.868 1.00 95.06 179 GLN A C 1
ATOM 1454 O O . GLN A 1 179 ? 20.731 -0.378 -7.959 1.00 95.06 179 GLN A O 1
ATOM 1459 N N . MET A 1 180 ? 20.399 -0.490 -5.750 1.00 93.88 180 MET A N 1
ATOM 1460 C CA . MET A 1 180 ? 19.297 0.473 -5.714 1.00 93.88 180 MET A CA 1
ATOM 1461 C C . MET A 1 180 ? 19.751 1.889 -6.106 1.00 93.88 180 MET A C 1
ATOM 1463 O O . MET A 1 180 ? 19.091 2.550 -6.905 1.00 93.88 180 MET A O 1
ATOM 1467 N N . HIS A 1 181 ? 20.902 2.344 -5.599 1.00 96.00 181 HIS A N 1
ATOM 1468 C CA . HIS A 1 181 ? 21.495 3.627 -5.993 1.00 96.00 181 HIS A CA 1
ATOM 1469 C C . HIS A 1 181 ? 21.957 3.631 -7.452 1.00 96.00 181 HIS A C 1
ATOM 1471 O O . HIS A 1 181 ? 21.784 4.634 -8.144 1.00 96.00 181 HIS A O 1
ATOM 1477 N N . LEU A 1 182 ? 22.509 2.515 -7.935 1.00 94.25 182 LEU A N 1
ATOM 1478 C CA . LEU A 1 182 ? 22.872 2.353 -9.340 1.00 94.25 182 LEU A CA 1
ATOM 1479 C C . LEU A 1 182 ? 21.634 2.436 -10.244 1.00 94.25 182 LEU A C 1
ATOM 1481 O O . LEU A 1 182 ? 21.671 3.112 -11.270 1.00 94.25 182 LEU A O 1
ATOM 1485 N N . LEU A 1 183 ? 20.526 1.805 -9.845 1.00 92.94 183 LEU A N 1
ATOM 1486 C CA . LEU A 1 183 ? 19.260 1.855 -10.578 1.00 92.94 183 LEU A CA 1
ATOM 1487 C C . LEU A 1 183 ? 18.702 3.280 -10.647 1.00 92.94 183 LEU A C 1
ATOM 1489 O O . LEU A 1 183 ? 18.330 3.738 -11.723 1.00 92.94 183 LEU A O 1
ATOM 1493 N N . ASP A 1 184 ? 18.683 3.992 -9.520 1.00 94.06 184 ASP A N 1
ATOM 1494 C CA . ASP A 1 184 ? 18.256 5.395 -9.453 1.00 94.06 184 ASP A CA 1
ATOM 1495 C C . ASP A 1 184 ? 19.133 6.293 -10.346 1.00 94.06 184 ASP A C 1
ATOM 1497 O O . ASP A 1 184 ? 18.622 7.108 -11.113 1.00 94.06 184 ASP A O 1
ATOM 1501 N N . PHE A 1 185 ? 20.454 6.088 -10.344 1.00 93.25 185 PHE A N 1
ATOM 1502 C CA . PHE A 1 185 ? 21.367 6.804 -11.236 1.00 93.25 185 PHE A CA 1
ATOM 1503 C C . PHE A 1 185 ? 21.067 6.549 -12.723 1.00 93.25 185 PHE A C 1
ATOM 1505 O O . PHE A 1 185 ? 20.946 7.503 -13.493 1.00 93.25 185 PHE A O 1
ATOM 1512 N N . LEU A 1 186 ? 20.893 5.286 -13.128 1.00 90.88 186 LEU A N 1
ATOM 1513 C CA . LEU A 1 186 ? 20.543 4.923 -14.507 1.00 90.88 186 LEU A CA 1
ATOM 1514 C C . LEU A 1 186 ? 19.196 5.524 -14.937 1.00 90.88 186 LEU A C 1
ATOM 1516 O O . LEU A 1 186 ? 19.077 6.041 -16.049 1.00 90.88 186 LEU A O 1
ATOM 1520 N N . LEU A 1 187 ? 18.194 5.507 -14.051 1.00 89.12 187 LEU A N 1
ATOM 1521 C CA . LEU A 1 187 ? 16.884 6.110 -14.304 1.00 89.12 187 LEU A CA 1
ATOM 1522 C C . LEU A 1 187 ? 16.993 7.622 -14.510 1.00 89.12 187 LEU A C 1
ATOM 1524 O O . LEU A 1 187 ? 16.422 8.146 -15.466 1.00 89.12 187 LEU A O 1
ATOM 1528 N N . ARG A 1 188 ? 17.771 8.320 -13.678 1.00 93.19 188 ARG A N 1
ATOM 1529 C CA . ARG A 1 188 ? 18.008 9.762 -13.841 1.00 93.19 188 ARG A CA 1
ATOM 1530 C C . ARG A 1 188 ? 18.716 10.078 -15.153 1.00 93.19 188 ARG A C 1
ATOM 1532 O O . ARG A 1 188 ? 18.275 10.979 -15.857 1.00 93.19 188 ARG A O 1
ATOM 1539 N N . LEU A 1 189 ? 19.754 9.319 -15.515 1.00 88.19 189 LEU A N 1
ATOM 1540 C CA . LEU A 1 189 ? 20.442 9.486 -16.800 1.00 88.19 189 LEU A CA 1
ATOM 1541 C C . LEU A 1 189 ? 19.482 9.336 -17.984 1.00 88.19 189 LEU A C 1
ATOM 1543 O O . LEU A 1 189 ? 19.552 10.124 -18.922 1.00 88.19 189 LEU A O 1
ATOM 1547 N N . SER A 1 190 ? 18.554 8.376 -17.928 1.00 86.38 190 SER A N 1
ATOM 1548 C CA . SER A 1 190 ? 17.570 8.169 -19.002 1.00 86.38 190 SER A CA 1
ATOM 1549 C C . SER A 1 190 ? 16.606 9.348 -19.200 1.00 86.38 190 SER A C 1
ATOM 1551 O O . SER A 1 190 ? 16.042 9.504 -20.279 1.00 86.38 190 SER A O 1
ATOM 1553 N N . GLN A 1 191 ? 16.419 10.177 -18.170 1.00 89.12 191 GLN A N 1
ATOM 1554 C CA . GLN A 1 191 ? 15.522 11.335 -18.179 1.00 89.12 191 GLN A CA 1
ATOM 1555 C C . GLN A 1 191 ? 16.251 12.648 -18.498 1.00 89.12 191 GLN A C 1
ATOM 1557 O O . GLN A 1 191 ? 15.605 13.684 -18.662 1.00 89.12 191 GLN A O 1
ATOM 1562 N N . MET A 1 192 ? 17.584 12.634 -18.591 1.00 85.31 192 MET A N 1
ATOM 1563 C CA . MET A 1 192 ? 18.358 13.810 -18.979 1.00 85.31 192 MET A CA 1
ATOM 1564 C C . MET A 1 192 ? 18.268 14.037 -20.494 1.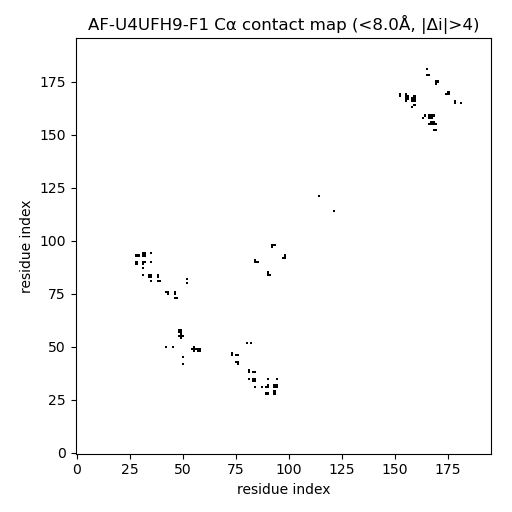00 85.31 192 MET A C 1
ATOM 1566 O O . MET A 1 192 ? 18.482 13.122 -21.287 1.00 85.31 192 MET A O 1
ATOM 1570 N N . GLN A 1 193 ? 17.995 15.278 -20.912 1.00 76.94 193 GLN A N 1
ATOM 1571 C CA . GLN A 1 193 ? 18.153 15.671 -22.313 1.00 76.94 193 GLN A CA 1
ATOM 1572 C C . GLN A 1 193 ? 19.641 15.716 -22.661 1.00 76.94 193 GLN A C 1
ATOM 1574 O O . GLN A 1 193 ? 20.406 16.470 -22.058 1.00 76.94 193 GLN A O 1
ATOM 1579 N N . MET A 1 194 ? 20.043 14.906 -23.640 1.00 71.06 194 MET A N 1
ATOM 1580 C CA . MET A 1 194 ? 21.394 14.945 -24.186 1.00 71.06 194 MET A CA 1
ATOM 1581 C C . MET A 1 194 ? 21.594 16.275 -24.922 1.00 71.06 194 MET A C 1
ATOM 1583 O O . MET A 1 194 ? 20.774 16.598 -25.787 1.00 71.06 194 MET A O 1
ATOM 1587 N N . PRO A 1 195 ? 22.646 17.051 -24.608 1.00 73.44 195 PRO A N 1
ATOM 1588 C CA . PRO A 1 195 ? 22.991 18.207 -25.418 1.00 73.44 195 PRO A CA 1
ATOM 1589 C C . PRO A 1 195 ? 23.353 17.714 -26.824 1.00 73.44 195 PRO A C 1
ATOM 1591 O O . PRO A 1 195 ? 24.208 16.838 -26.973 1.00 73.44 195 PRO A O 1
ATOM 1594 N N . VAL A 1 196 ? 22.630 18.234 -27.817 1.00 63.03 196 VAL A N 1
ATOM 1595 C CA . VAL A 1 196 ? 22.900 18.042 -29.250 1.00 63.03 196 VAL A CA 1
ATOM 1596 C C . VAL A 1 196 ? 24.083 18.907 -29.657 1.00 63.03 196 VAL A C 1
ATOM 1598 O O . VAL A 1 196 ? 24.112 20.080 -29.219 1.00 63.03 196 VAL A O 1
#

Organism: Dendroctonus ponderosae (NCBI:txid77166)

Secondary structure (DSSP, 8-state):
--HHHHHHHHHHHHHHHHHHHHHHHHHHHHHHHHHHHHHHHHHHHTTTT-BTTTBSHHHHHTT----SS-GGG-----GGG-HHHHT-SSHHHHHH----HHHHHHHHHHHHHHHTT-HHHHHHHHHHHHHHHHHHHHHHHHHHHHHHHHHHHHHHHHHHHTT-TT------HHHHHHHHHHHHHHHHHHHSPPP-

Foldseek 3Di:
DPPVVVVVVVVVVVVVVVVVVVVVVVVVLVVLQVLVVVLLVCCQVCLQQADPQGHRVSVVCPPDPDDDDPPVRSDRDDPVSSVVNVVDPCSVCSNVVVPVVVVVVVVVVVVVVVCPPDPVVVVVVVVVVVVVVVVVVVVVVVVVVVVVVVVLQVVLVVCVVVVPPLGHGDPDPVSSVVVVVVVVVVVVVVVDDDDD

Radius of gyration: 26.19 Å; Cα contacts (8 Å, |Δi|>4): 72; chains: 1; bounding box: 56×31×85 Å

Solvent-accessible surface area (backbone atoms only — not comparable to full-atom values): 11491 Å² total; per-residue (Å²): 132,74,66,63,61,60,53,50,51,54,51,51,52,48,51,52,50,52,51,50,51,51,54,50,52,52,53,49,37,52,50,35,39,49,49,45,51,52,49,51,52,52,51,64,74,28,64,83,50,35,40,94,86,81,39,52,66,58,55,71,43,73,82,57,96,72,86,87,88,69,77,87,64,87,59,77,82,52,84,87,67,46,60,76,38,65,74,37,90,59,25,62,35,47,61,70,69,59,68,64,64,67,58,56,51,47,53,51,51,51,49,52,62,68,50,73,80,41,73,68,62,50,52,52,53,52,50,51,49,53,52,50,54,53,48,53,52,50,53,49,53,53,50,51,52,54,51,50,54,51,50,52,51,53,52,25,51,52,36,33,74,71,63,44,87,86,44,57,79,71,89,49,70,68,59,47,50,51,40,51,53,52,49,52,50,53,54,54,58,73,72,53,82,75,87,128

InterPro domains:
  IPR010849 Gonadal family [PF07324] (101-193)
  IPR015418 Chromatin modification-related protein Eaf6 [PF09340] (13-92)
  IPR015418 Chromatin modification-related protein Eaf6 [PTHR13476] (4-132)